Protein AF-A0A9R1D055-F1 (afdb_monomer_lite)

pLDDT: mean 71.93, std 15.16, range [38.25, 91.31]

Foldseek 3Di:
DDDDCFPPNLLVLLVVLLVLLVVLLVVLLVLLVVDPDPVVSVVSVVVSVVSVVVSVVLVVVSVVLVVVVVVVVVVVVVVVVVVPDDDDDDDDDDDPDDDDDDDDDDDDDPPDDDDDPDDPDDPPVVVVVVVVVVVVVVVVVVVVVVVVVVVVVVSVVSRVVSVVSSVVSVVVSVVSVVVVVVSVVVVVVVVVVD

Secondary structure (DSSP, 8-state):
-----TTHHHHHHHHHHHHHHHHHHHHHHHHHHH---HHHHHHHHHHHHHHHHHHHHHHHHHHHHHHHHHHHHHHHHHHHHSS--------------------------TT-----TT-----THHHHHHHHHHHHHHHHHHHHHHHHHHHHHHHHHHHHHHHHHHHHHHHHHHHHHHHHHHHHHHHHHHHTT-

Sequence (194 aa):
MESGEGGPAIRGQITTTLSALSRLIDDYDSMARKEMVTVAREKANTRV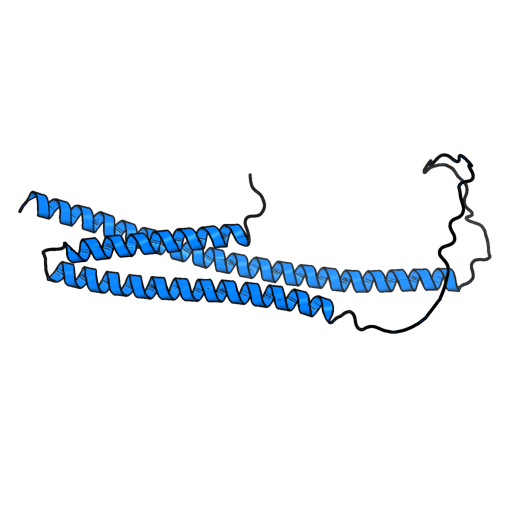ARLKNEHKELRLRFEQAKNESQLKARQDLLGSSSSSAPYSSTASTSMSQRRAPNQSSFAESPFASSDPLFRPNHPPSSREDFALREHTFLQESENSIDQYIAHGRAVLGNLVEQKGMLKGTKRRLLDAANTLGMSRETIGWVERRT

Radius of gyration: 33.55 Å; chains: 1; bounding box: 70×41×94 Å

Structure (mmCIF, N/CA/C/O backbone):
data_AF-A0A9R1D055-F1
#
_entry.id   AF-A0A9R1D055-F1
#
loop_
_atom_site.group_PDB
_atom_site.id
_atom_site.type_symbol
_atom_site.label_atom_id
_atom_site.label_alt_id
_atom_site.label_comp_id
_atom_site.label_asym_id
_atom_site.label_entity_id
_atom_site.label_seq_id
_atom_site.pdbx_PDB_ins_code
_atom_site.Cartn_x
_atom_site.Cartn_y
_atom_site.Cartn_z
_atom_site.occupancy
_atom_site.B_iso_or_equiv
_atom_site.auth_seq_id
_atom_site.auth_comp_id
_atom_site.auth_asym_id
_atom_site.auth_atom_id
_atom_site.pdbx_PDB_model_num
ATOM 1 N N . MET A 1 1 ? 12.490 0.539 22.344 1.00 38.53 1 MET A N 1
ATOM 2 C CA . MET A 1 1 ? 12.205 1.620 21.378 1.00 38.53 1 MET A CA 1
ATOM 3 C C . MET A 1 1 ? 11.452 0.953 20.237 1.00 38.53 1 MET A C 1
ATOM 5 O O . MET A 1 1 ? 11.980 -0.017 19.725 1.00 38.53 1 MET A O 1
ATOM 9 N N . GLU A 1 2 ? 10.216 1.259 19.859 1.00 41.78 2 GLU A N 1
ATOM 10 C CA . GLU A 1 2 ? 9.367 2.438 20.064 1.00 41.78 2 GLU A CA 1
ATOM 11 C C . GLU A 1 2 ? 7.952 2.031 19.580 1.00 41.78 2 GLU A C 1
ATOM 13 O O . GLU A 1 2 ? 7.790 1.565 18.461 1.00 41.78 2 GLU A O 1
ATOM 18 N N . SER A 1 3 ? 7.008 1.794 20.489 1.00 47.44 3 SER A N 1
ATOM 19 C CA . SER A 1 3 ? 5.783 2.586 20.701 1.00 47.44 3 SER A CA 1
ATOM 20 C C . SER A 1 3 ? 5.064 3.097 19.430 1.00 47.44 3 SER A C 1
ATOM 22 O O . SER A 1 3 ? 5.479 4.081 18.834 1.00 47.44 3 SER A O 1
ATOM 24 N N . GLY A 1 4 ? 3.904 2.511 19.087 1.00 45.84 4 GLY A N 1
ATOM 25 C CA . GLY A 1 4 ? 2.801 3.239 18.418 1.00 45.84 4 GLY A CA 1
ATOM 26 C C . GLY A 1 4 ? 2.609 3.121 16.892 1.00 45.84 4 GLY A C 1
ATOM 27 O O . GLY A 1 4 ? 1.768 3.825 16.340 1.00 45.84 4 GLY A O 1
ATOM 28 N N . GLU A 1 5 ? 3.319 2.241 16.183 1.00 48.34 5 GLU A N 1
ATOM 29 C CA . GLU A 1 5 ? 3.483 2.317 14.712 1.00 48.34 5 GLU A CA 1
ATOM 30 C C . GLU A 1 5 ? 2.275 1.897 13.833 1.00 48.34 5 GLU A C 1
ATOM 32 O O . GLU A 1 5 ? 2.384 1.803 12.613 1.00 48.34 5 GLU A O 1
ATOM 37 N N . GLY A 1 6 ? 1.103 1.618 14.400 1.00 55.34 6 GLY A N 1
ATOM 38 C CA . GLY A 1 6 ? 0.117 0.811 13.682 1.00 55.34 6 GLY A CA 1
ATOM 39 C C . GLY A 1 6 ? -0.577 1.492 12.486 1.00 55.34 6 GLY A C 1
ATOM 40 O O . GLY A 1 6 ? -0.651 0.960 11.385 1.00 55.34 6 GLY A O 1
ATOM 41 N N . GLY A 1 7 ? -1.125 2.688 12.671 1.00 63.75 7 GLY A N 1
ATOM 42 C CA . GLY A 1 7 ? -1.964 3.305 11.632 1.00 63.75 7 GLY A CA 1
ATOM 43 C C . GLY A 1 7 ? -1.208 4.293 10.740 1.00 63.75 7 GLY A C 1
ATOM 44 O O . GLY A 1 7 ? -1.138 4.105 9.526 1.00 63.75 7 GLY A O 1
ATOM 45 N N . PRO A 1 8 ? -0.666 5.385 11.309 1.00 68.75 8 PRO A N 1
ATOM 46 C CA . PRO A 1 8 ? -0.121 6.492 10.518 1.00 68.75 8 PRO A CA 1
ATOM 47 C C . PRO A 1 8 ? 1.284 6.227 9.969 1.00 68.75 8 PRO A C 1
ATOM 49 O O . PRO A 1 8 ? 1.588 6.600 8.836 1.00 68.75 8 PRO A O 1
ATOM 52 N N . ALA A 1 9 ? 2.138 5.564 10.750 1.00 75.50 9 ALA A N 1
ATOM 53 C CA . ALA A 1 9 ? 3.527 5.314 10.377 1.00 75.50 9 ALA A CA 1
ATOM 54 C C . ALA A 1 9 ? 3.638 4.302 9.225 1.00 75.50 9 ALA A C 1
ATOM 56 O O . ALA A 1 9 ? 4.330 4.572 8.242 1.00 75.50 9 ALA A O 1
ATOM 57 N N . ILE A 1 10 ? 2.870 3.207 9.264 1.00 75.75 10 ILE A N 1
ATOM 58 C CA . ILE A 1 10 ? 2.808 2.237 8.159 1.00 75.75 10 ILE A CA 1
ATOM 59 C C . ILE A 1 10 ? 2.257 2.882 6.879 1.00 75.75 10 ILE A C 1
ATOM 61 O O . ILE A 1 10 ? 2.800 2.664 5.795 1.00 75.75 10 ILE A O 1
ATOM 65 N N . ARG A 1 11 ? 1.251 3.762 6.973 1.00 79.25 11 ARG A N 1
ATOM 66 C CA . ARG A 1 11 ? 0.774 4.548 5.817 1.00 79.25 11 ARG A CA 1
ATOM 67 C C . ARG A 1 11 ? 1.858 5.455 5.239 1.00 79.25 11 ARG A C 1
ATOM 69 O O . ARG A 1 11 ? 1.985 5.553 4.015 1.00 79.25 11 ARG A O 1
ATOM 76 N N . GLY A 1 12 ? 2.658 6.084 6.098 1.00 84.81 12 GLY A N 1
ATOM 77 C CA . GLY A 1 12 ? 3.832 6.856 5.692 1.00 84.81 12 GLY A CA 1
ATOM 78 C C . GLY A 1 12 ? 4.856 5.992 4.953 1.00 84.81 12 GLY A C 1
ATOM 79 O O . GLY A 1 12 ? 5.294 6.348 3.861 1.00 84.81 12 GLY A O 1
ATOM 80 N N . GLN A 1 13 ? 5.166 4.805 5.479 1.00 84.06 13 GLN A N 1
ATOM 81 C CA . GLN A 1 13 ? 6.081 3.854 4.839 1.00 84.06 13 GLN A CA 1
ATOM 82 C C . GLN A 1 13 ? 5.568 3.364 3.478 1.00 84.06 13 GLN A C 1
ATOM 84 O O . GLN A 1 13 ? 6.333 3.305 2.511 1.00 84.06 13 GLN A O 1
ATOM 89 N N . ILE A 1 14 ? 4.273 3.057 3.357 1.00 82.38 14 ILE A N 1
ATOM 90 C CA . ILE A 1 14 ? 3.660 2.665 2.079 1.00 82.38 14 ILE A CA 1
ATOM 91 C C . ILE A 1 14 ? 3.757 3.816 1.064 1.00 82.38 14 ILE A C 1
ATOM 93 O O . ILE A 1 14 ? 4.144 3.599 -0.081 1.00 82.38 14 ILE A O 1
ATOM 97 N N . THR A 1 15 ? 3.499 5.054 1.487 1.00 87.06 15 THR A N 1
ATOM 98 C CA . THR A 1 15 ? 3.599 6.239 0.616 1.00 87.06 15 THR A CA 1
ATOM 99 C C . THR A 1 15 ? 5.035 6.469 0.129 1.00 87.06 15 THR A C 1
ATOM 101 O O . THR A 1 15 ? 5.266 6.731 -1.057 1.00 87.06 15 THR A O 1
ATOM 104 N N . THR A 1 16 ? 6.020 6.313 1.016 1.00 88.62 16 THR A N 1
ATOM 105 C CA . THR A 1 16 ? 7.444 6.434 0.677 1.00 88.62 16 THR A CA 1
ATOM 106 C C . THR A 1 16 ? 7.888 5.336 -0.288 1.00 88.62 16 THR A C 1
ATOM 108 O O . THR A 1 16 ? 8.522 5.628 -1.301 1.00 88.62 16 THR A O 1
ATOM 111 N N . THR A 1 17 ? 7.519 4.077 -0.032 1.00 86.56 17 THR A N 1
ATOM 112 C CA . THR A 1 17 ? 7.878 2.947 -0.910 1.00 86.56 17 THR A CA 1
ATOM 113 C C . THR A 1 17 ? 7.215 3.044 -2.284 1.00 86.56 17 THR A C 1
ATOM 115 O O . THR A 1 17 ? 7.859 2.766 -3.293 1.00 86.56 17 THR A O 1
ATOM 118 N N . LEU A 1 18 ? 5.971 3.519 -2.353 1.00 86.12 18 LEU A N 1
ATOM 119 C CA . LEU A 1 18 ? 5.265 3.787 -3.606 1.00 86.12 18 LEU A CA 1
ATOM 120 C C . LEU A 1 18 ? 5.930 4.909 -4.422 1.00 86.12 18 LEU A C 1
ATOM 122 O O . LEU A 1 18 ? 6.007 4.829 -5.651 1.00 86.12 18 LEU A O 1
ATOM 126 N N . SER A 1 19 ? 6.428 5.944 -3.744 1.00 88.25 19 SER A N 1
ATOM 127 C CA . SER A 1 19 ? 7.161 7.049 -4.374 1.00 88.25 19 SER A CA 1
ATOM 128 C C . SER A 1 19 ? 8.534 6.599 -4.879 1.00 88.25 19 SER A C 1
ATOM 130 O O . SER A 1 19 ? 8.930 6.958 -5.987 1.00 88.25 19 SER A O 1
ATOM 132 N N . ALA A 1 20 ? 9.237 5.760 -4.112 1.00 85.69 20 ALA A N 1
ATOM 133 C CA . ALA A 1 20 ? 10.486 5.136 -4.542 1.00 85.69 20 ALA A CA 1
ATOM 134 C C . ALA A 1 20 ? 10.276 4.233 -5.770 1.00 85.69 20 ALA A C 1
ATOM 136 O O . ALA A 1 20 ? 11.055 4.303 -6.717 1.00 85.69 20 ALA A O 1
ATOM 137 N N . LEU A 1 21 ? 9.188 3.451 -5.797 1.00 82.06 21 LEU A N 1
ATOM 138 C CA . LEU A 1 21 ? 8.833 2.607 -6.941 1.00 82.06 21 LEU A CA 1
ATOM 139 C C . LEU A 1 21 ? 8.521 3.441 -8.193 1.00 82.06 21 LEU A C 1
ATOM 141 O O . LEU A 1 21 ? 8.939 3.065 -9.281 1.00 82.06 21 LEU A O 1
ATOM 145 N N . SER A 1 22 ? 7.859 4.595 -8.046 1.00 87.94 22 SER A N 1
ATOM 146 C CA . SER A 1 22 ? 7.634 5.530 -9.161 1.00 87.94 22 SER A CA 1
ATOM 147 C C . SER A 1 22 ? 8.951 6.016 -9.765 1.00 87.94 22 SER A C 1
ATOM 149 O O . SER A 1 22 ? 9.155 5.875 -10.964 1.00 87.94 22 SER A O 1
ATOM 151 N N . ARG A 1 23 ? 9.872 6.517 -8.930 1.00 88.31 23 ARG A N 1
ATOM 152 C CA . ARG A 1 23 ? 11.189 6.995 -9.388 1.00 88.31 23 ARG A CA 1
ATOM 153 C C . ARG A 1 23 ? 11.974 5.899 -10.105 1.00 88.31 23 ARG A C 1
ATOM 155 O O . ARG A 1 23 ? 12.640 6.162 -11.095 1.00 88.31 23 ARG A O 1
ATOM 162 N N . LEU A 1 24 ? 11.869 4.670 -9.607 1.00 85.06 24 LEU A N 1
ATOM 163 C CA . LEU A 1 24 ? 12.518 3.506 -10.190 1.00 85.06 24 LEU A CA 1
ATOM 164 C C . LEU A 1 24 ? 11.944 3.155 -11.573 1.00 85.06 24 LEU A C 1
ATOM 166 O O . LEU A 1 24 ? 12.695 2.827 -12.488 1.00 85.06 24 LEU A O 1
ATOM 170 N N . ILE A 1 25 ? 10.622 3.241 -11.744 1.00 86.12 25 ILE A N 1
ATOM 171 C CA . ILE A 1 25 ? 9.975 3.066 -13.052 1.00 86.12 25 ILE A CA 1
ATOM 172 C C . ILE A 1 25 ? 10.454 4.133 -14.038 1.00 86.12 25 ILE A C 1
ATOM 174 O O . ILE A 1 25 ? 10.724 3.801 -15.191 1.00 86.12 25 ILE A O 1
ATOM 178 N N . ASP A 1 26 ? 10.551 5.387 -13.599 1.00 86.62 26 ASP A N 1
ATOM 179 C CA . ASP A 1 26 ? 11.001 6.493 -14.446 1.00 86.62 26 ASP A CA 1
ATOM 180 C C . ASP A 1 26 ? 12.466 6.304 -14.877 1.00 86.62 26 ASP A C 1
ATOM 182 O O . ASP A 1 26 ? 12.802 6.497 -16.047 1.00 86.62 26 ASP A O 1
ATOM 186 N N . ASP A 1 27 ? 13.323 5.834 -13.965 1.00 80.38 27 ASP A N 1
ATOM 187 C CA . ASP A 1 27 ? 14.712 5.477 -14.271 1.00 80.38 27 ASP A CA 1
ATOM 188 C C . ASP A 1 27 ? 14.784 4.320 -15.285 1.00 80.38 27 ASP A C 1
ATOM 190 O O . ASP A 1 27 ? 15.506 4.404 -16.283 1.00 80.38 27 ASP A O 1
ATOM 194 N N . TYR A 1 28 ? 13.944 3.290 -15.119 1.00 79.12 28 TYR A N 1
ATOM 195 C CA . TYR A 1 28 ? 13.858 2.162 -16.052 1.00 79.12 28 TYR A CA 1
ATOM 196 C C . TYR A 1 28 ? 13.322 2.559 -17.436 1.00 79.12 28 TYR A C 1
ATOM 198 O O . TYR A 1 28 ? 13.836 2.079 -18.444 1.00 79.12 28 TYR A O 1
ATOM 206 N N . ASP A 1 29 ? 12.343 3.468 -17.515 1.00 81.56 29 ASP A N 1
ATOM 207 C CA . ASP A 1 29 ? 11.864 4.050 -18.781 1.00 81.56 29 ASP A CA 1
ATOM 208 C C . ASP A 1 29 ? 12.989 4.824 -19.484 1.00 81.56 29 ASP A C 1
ATOM 210 O O . ASP A 1 29 ? 13.165 4.708 -20.698 1.00 81.56 29 ASP A O 1
ATOM 214 N N . SER A 1 30 ? 13.799 5.567 -18.722 1.00 79.62 30 SER A N 1
ATOM 215 C CA . SER A 1 30 ? 14.945 6.304 -19.261 1.00 79.62 30 SER A CA 1
ATOM 216 C C . SER A 1 30 ? 16.020 5.372 -19.837 1.00 79.62 30 SER A C 1
ATOM 218 O O . SER A 1 30 ? 16.563 5.648 -20.909 1.00 79.62 30 SER A O 1
ATOM 220 N N . MET A 1 31 ? 16.288 4.242 -19.175 1.00 67.44 31 MET A N 1
ATOM 221 C CA . MET A 1 31 ? 17.230 3.223 -19.643 1.00 67.44 31 MET A CA 1
ATOM 222 C C . MET A 1 31 ? 16.693 2.477 -20.865 1.00 67.44 31 MET A C 1
ATOM 224 O O . MET A 1 31 ? 17.412 2.323 -21.849 1.00 67.44 31 MET A O 1
ATOM 228 N N . ALA A 1 32 ? 15.411 2.104 -20.859 1.00 75.62 32 ALA A N 1
ATOM 229 C CA . ALA A 1 32 ? 14.758 1.451 -21.992 1.00 75.62 32 ALA A CA 1
ATOM 230 C C . ALA A 1 32 ? 14.815 2.301 -23.275 1.00 75.62 32 ALA A C 1
ATOM 232 O O . ALA A 1 32 ? 14.920 1.760 -24.374 1.00 75.62 32 ALA A O 1
ATOM 233 N N . ARG A 1 33 ? 14.779 3.636 -23.155 1.00 79.75 33 ARG A N 1
ATOM 234 C CA . ARG A 1 33 ? 14.938 4.559 -24.295 1.00 79.75 33 ARG A CA 1
ATOM 235 C C . ARG A 1 33 ? 16.366 4.621 -24.836 1.00 79.75 33 ARG A C 1
ATOM 237 O O . ARG A 1 33 ? 16.525 4.836 -26.035 1.00 79.75 33 ARG A O 1
ATOM 244 N N . LYS A 1 34 ? 17.369 4.476 -23.964 1.00 77.25 34 LYS A N 1
ATOM 245 C CA . LYS A 1 34 ? 18.803 4.510 -24.309 1.00 77.25 34 LYS A CA 1
ATOM 246 C C . LYS A 1 34 ? 19.308 3.181 -24.876 1.00 77.25 34 LYS A C 1
ATOM 248 O O . LYS A 1 34 ? 20.358 3.154 -25.506 1.00 77.25 34 LYS A O 1
ATOM 253 N N . GLU A 1 35 ? 18.563 2.100 -24.671 1.00 71.88 35 GLU A N 1
ATOM 254 C CA . GLU A 1 35 ? 18.888 0.772 -25.186 1.00 71.88 35 GLU A CA 1
ATOM 255 C C . GLU A 1 35 ? 18.970 0.763 -26.727 1.00 71.88 35 GLU A C 1
ATOM 257 O O . GLU A 1 35 ? 17.999 1.088 -27.420 1.00 71.88 35 GLU A O 1
ATOM 262 N N . MET A 1 36 ? 20.130 0.366 -27.267 1.00 59.94 36 MET A N 1
ATOM 263 C CA . MET A 1 36 ? 20.385 0.325 -28.716 1.00 59.94 36 MET A CA 1
ATOM 264 C C . MET A 1 36 ? 19.914 -0.982 -29.371 1.00 59.94 36 MET A C 1
ATOM 266 O O . MET A 1 36 ? 19.628 -1.009 -30.568 1.00 59.94 36 MET A O 1
ATOM 270 N N . VAL A 1 37 ? 19.787 -2.067 -28.600 1.00 72.56 37 VAL A N 1
ATOM 271 C CA . VAL A 1 37 ? 19.335 -3.369 -29.105 1.00 72.56 37 VAL A CA 1
ATOM 272 C C . VAL A 1 37 ? 17.806 -3.393 -29.185 1.00 72.56 37 VAL A C 1
ATOM 274 O O . VAL A 1 37 ? 17.119 -3.394 -28.165 1.00 72.56 37 VAL A O 1
ATOM 277 N N . THR A 1 38 ? 17.249 -3.467 -30.397 1.00 76.56 38 THR A N 1
ATOM 278 C CA . THR A 1 38 ? 15.795 -3.381 -30.658 1.00 76.56 38 THR A CA 1
ATOM 279 C C . THR A 1 38 ? 14.970 -4.409 -29.878 1.00 76.56 38 THR A C 1
ATOM 281 O O . THR A 1 38 ? 13.970 -4.057 -29.254 1.00 76.56 38 THR A O 1
ATOM 284 N N . VAL A 1 39 ? 15.426 -5.664 -29.830 1.00 72.56 39 VAL A N 1
ATOM 285 C CA . VAL A 1 39 ? 14.757 -6.757 -29.101 1.00 72.56 39 VAL A CA 1
ATOM 286 C C . VAL A 1 39 ? 14.796 -6.539 -27.582 1.00 72.56 39 VAL A C 1
ATOM 288 O O . VAL A 1 39 ? 13.819 -6.816 -26.883 1.00 72.56 39 VAL A O 1
ATOM 291 N N . ALA A 1 40 ? 15.914 -6.042 -27.045 1.00 71.94 40 ALA A N 1
ATOM 292 C CA . ALA A 1 40 ? 16.041 -5.745 -25.619 1.00 71.94 40 ALA A CA 1
ATOM 293 C C . ALA A 1 40 ? 15.188 -4.530 -25.234 1.00 71.94 40 ALA A C 1
ATOM 295 O O . ALA A 1 40 ? 14.488 -4.565 -24.223 1.00 71.94 40 ALA A O 1
ATOM 296 N N . ARG A 1 41 ? 15.161 -3.506 -26.093 1.00 73.69 41 ARG A N 1
ATOM 297 C CA . ARG A 1 41 ? 14.318 -2.316 -25.959 1.00 73.69 41 ARG A CA 1
ATOM 298 C C . ARG A 1 41 ? 12.832 -2.660 -25.934 1.00 73.69 41 ARG A C 1
ATOM 300 O O . ARG A 1 41 ? 12.101 -2.143 -25.094 1.00 73.69 41 ARG A O 1
ATOM 307 N N . GLU A 1 42 ? 12.368 -3.551 -26.804 1.00 79.50 42 GLU A N 1
ATOM 308 C CA . GLU A 1 42 ? 10.965 -3.982 -26.820 1.00 79.50 42 GLU A CA 1
ATOM 309 C C . GLU A 1 42 ? 10.584 -4.753 -25.541 1.00 79.50 42 GLU A C 1
ATOM 311 O O . GLU A 1 42 ? 9.554 -4.481 -24.913 1.00 79.50 42 GLU A O 1
ATOM 316 N N . LYS A 1 43 ? 11.465 -5.644 -25.065 1.00 77.50 43 LYS A N 1
ATOM 317 C CA . LYS A 1 43 ? 11.296 -6.332 -23.772 1.00 77.50 43 LYS A CA 1
ATOM 318 C C . LYS A 1 43 ? 11.322 -5.366 -22.583 1.00 77.50 43 LYS A C 1
ATOM 320 O O . LYS A 1 43 ? 10.543 -5.527 -21.645 1.00 77.50 43 LYS A O 1
ATOM 325 N N . ALA A 1 44 ? 12.181 -4.350 -22.616 1.00 73.81 44 ALA A N 1
ATOM 326 C CA . ALA A 1 44 ? 12.233 -3.321 -21.585 1.00 73.81 44 ALA A CA 1
ATOM 327 C C . ALA A 1 44 ? 10.947 -2.479 -21.584 1.00 73.81 44 ALA A C 1
ATOM 329 O O . ALA A 1 44 ? 10.329 -2.316 -20.536 1.00 73.81 44 ALA A O 1
ATOM 330 N N . ASN A 1 45 ? 10.463 -2.048 -22.753 1.00 77.38 45 ASN A N 1
ATOM 331 C CA . ASN A 1 45 ? 9.225 -1.273 -22.892 1.00 77.38 45 ASN A CA 1
ATOM 332 C C . ASN A 1 45 ? 7.987 -2.031 -22.397 1.00 77.38 45 ASN A C 1
ATOM 334 O O . ASN A 1 45 ? 7.160 -1.466 -21.679 1.00 77.38 45 ASN A O 1
ATOM 338 N N . THR A 1 46 ? 7.861 -3.318 -22.729 1.00 82.94 46 THR A N 1
ATOM 339 C CA . THR A 1 46 ? 6.755 -4.153 -22.225 1.00 82.94 46 THR A CA 1
ATOM 340 C C . THR A 1 46 ? 6.822 -4.322 -20.705 1.00 82.94 46 THR A C 1
ATOM 342 O O . THR A 1 46 ? 5.793 -4.269 -20.025 1.00 82.94 46 THR A O 1
ATOM 345 N N . ARG A 1 47 ? 8.029 -4.452 -20.140 1.00 79.12 47 ARG A N 1
ATOM 346 C CA . ARG A 1 47 ? 8.237 -4.541 -18.690 1.00 79.12 47 ARG A CA 1
ATOM 347 C C . ARG A 1 47 ? 7.960 -3.214 -17.976 1.00 79.12 47 ARG A C 1
ATOM 349 O O . ARG A 1 47 ? 7.311 -3.233 -16.934 1.00 79.12 47 ARG A O 1
ATOM 356 N N . VAL A 1 48 ? 8.349 -2.074 -18.551 1.00 81.12 48 VAL A N 1
ATOM 357 C CA . VAL A 1 48 ? 7.984 -0.735 -18.053 1.00 81.12 48 VAL A CA 1
ATOM 358 C C . VAL A 1 48 ? 6.466 -0.547 -18.071 1.00 81.12 48 VAL A C 1
ATOM 360 O O . VAL A 1 48 ? 5.892 -0.102 -17.080 1.00 81.12 48 VAL A O 1
ATOM 363 N N . ALA A 1 49 ? 5.794 -0.908 -19.168 1.00 84.94 49 ALA A N 1
ATOM 364 C CA . ALA A 1 49 ? 4.341 -0.793 -19.283 1.00 84.94 49 ALA A CA 1
ATOM 365 C C . ALA A 1 49 ? 3.618 -1.636 -18.221 1.00 84.94 49 ALA A C 1
ATOM 367 O O . A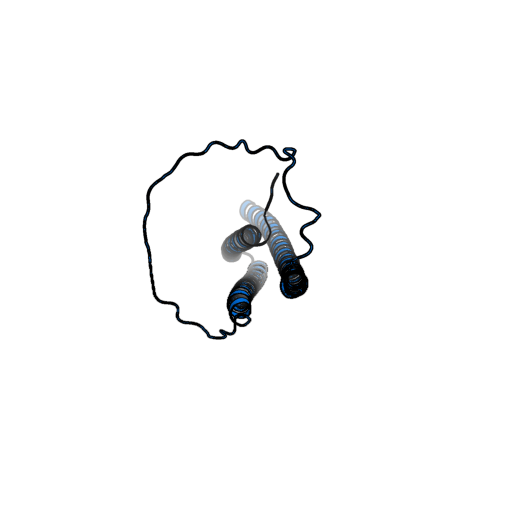LA A 1 49 ? 2.687 -1.154 -17.572 1.00 84.94 49 ALA A O 1
ATOM 368 N N . ARG A 1 50 ? 4.096 -2.865 -17.980 1.00 83.62 50 ARG A N 1
ATOM 369 C CA . ARG A 1 50 ? 3.599 -3.718 -16.895 1.00 83.62 50 ARG A CA 1
ATOM 370 C C . ARG A 1 50 ? 3.796 -3.059 -15.527 1.00 83.62 50 ARG A C 1
ATOM 372 O O . ARG A 1 50 ? 2.826 -2.925 -14.790 1.00 83.62 50 ARG A O 1
ATOM 379 N N . LEU A 1 51 ? 5.005 -2.587 -15.217 1.00 82.38 51 LEU A N 1
ATOM 380 C CA . LEU A 1 51 ? 5.306 -1.932 -13.937 1.00 82.38 51 LEU A CA 1
ATOM 381 C C . LEU A 1 51 ? 4.467 -0.663 -13.714 1.00 82.38 51 LEU A C 1
ATOM 383 O O . LEU A 1 51 ? 4.001 -0.425 -12.602 1.00 82.38 51 LEU A O 1
ATOM 387 N N . LYS A 1 52 ? 4.208 0.126 -14.766 1.00 88.50 52 LYS A N 1
ATOM 388 C CA . LYS A 1 52 ? 3.314 1.296 -14.711 1.00 88.50 52 LYS A CA 1
ATOM 389 C C . LYS A 1 52 ? 1.876 0.900 -14.368 1.00 88.50 52 LYS A C 1
ATOM 391 O O . LYS A 1 52 ? 1.241 1.569 -13.555 1.00 88.50 52 LYS A O 1
ATOM 396 N N . ASN A 1 53 ? 1.363 -0.179 -14.957 1.00 90.19 53 ASN A N 1
ATOM 397 C CA . ASN A 1 53 ? 0.028 -0.689 -14.635 1.00 90.19 53 ASN A CA 1
ATOM 398 C C . ASN A 1 53 ? -0.041 -1.225 -13.199 1.00 90.19 53 ASN A C 1
ATOM 400 O O . ASN A 1 53 ? -0.962 -0.882 -12.463 1.00 90.19 53 ASN A O 1
ATOM 404 N N . GLU A 1 54 ? 0.968 -1.981 -12.768 1.00 83.81 54 GLU A N 1
ATOM 405 C CA . GLU A 1 54 ? 1.054 -2.505 -11.401 1.00 83.81 54 GLU A CA 1
ATOM 406 C C . GLU A 1 54 ? 1.172 -1.389 -10.350 1.00 83.81 54 GLU A C 1
ATOM 408 O O . GLU A 1 54 ? 0.577 -1.486 -9.277 1.00 83.81 54 GLU A O 1
ATOM 413 N N . HIS A 1 55 ? 1.909 -0.312 -10.642 1.00 87.88 55 HIS A N 1
ATOM 414 C CA . HIS A 1 55 ? 2.002 0.862 -9.765 1.00 87.88 55 HIS A CA 1
ATOM 415 C C . HIS A 1 55 ? 0.657 1.574 -9.622 1.00 87.88 55 HIS A C 1
ATOM 417 O O . HIS A 1 55 ? 0.266 1.917 -8.506 1.00 87.88 55 HIS A O 1
ATOM 423 N N . LYS A 1 56 ? -0.085 1.738 -10.726 1.00 90.88 56 LYS A N 1
ATOM 424 C CA . LYS A 1 56 ? -1.445 2.298 -10.702 1.00 90.88 56 LYS A CA 1
ATOM 425 C C . LYS A 1 56 ? -2.392 1.439 -9.870 1.00 90.88 56 LYS A C 1
ATOM 427 O O . LYS A 1 56 ? -3.136 1.980 -9.059 1.00 90.88 56 LYS A O 1
ATOM 432 N N . GLU A 1 57 ? -2.333 0.119 -10.027 1.00 88.38 57 GLU A N 1
ATOM 433 C CA . GLU A 1 57 ? -3.138 -0.827 -9.249 1.00 88.38 57 GLU A CA 1
ATOM 434 C C . GLU A 1 57 ? -2.808 -0.753 -7.749 1.00 88.38 57 GLU A C 1
ATOM 436 O O . GLU A 1 57 ? -3.709 -0.666 -6.916 1.00 88.38 57 GLU A O 1
ATOM 441 N N . LEU A 1 58 ? -1.519 -0.719 -7.393 1.00 84.25 58 LEU A N 1
ATOM 442 C CA . LEU A 1 58 ? -1.063 -0.529 -6.012 1.00 84.25 58 LEU A CA 1
ATOM 443 C C . LEU A 1 58 ? -1.544 0.803 -5.428 1.00 84.25 58 LEU A C 1
ATOM 445 O O . LEU A 1 58 ? -1.977 0.839 -4.278 1.00 84.25 58 LEU A O 1
ATOM 449 N N . ARG A 1 59 ? -1.505 1.887 -6.214 1.00 87.94 59 ARG A N 1
ATOM 450 C CA . ARG A 1 59 ? -2.055 3.189 -5.814 1.00 87.94 59 ARG A CA 1
ATOM 451 C C . ARG A 1 59 ? -3.551 3.116 -5.555 1.00 87.94 59 ARG A C 1
ATOM 453 O O . ARG A 1 59 ? -4.012 3.632 -4.544 1.00 87.94 59 ARG A O 1
ATOM 460 N N . LEU A 1 60 ? -4.294 2.473 -6.452 1.00 89.25 60 LEU A N 1
ATOM 461 C CA . LEU A 1 60 ? -5.739 2.323 -6.326 1.00 89.25 60 LEU A CA 1
ATOM 462 C C . LEU A 1 60 ? -6.093 1.553 -5.048 1.00 89.25 60 LEU A C 1
ATOM 464 O O . LEU A 1 60 ? -6.929 2.005 -4.274 1.00 89.25 60 LEU A O 1
ATOM 468 N N . ARG A 1 61 ? -5.403 0.435 -4.788 1.00 84.06 61 ARG A N 1
ATOM 469 C CA . ARG A 1 61 ? -5.586 -0.357 -3.563 1.00 84.06 61 ARG A CA 1
ATOM 470 C C . ARG A 1 61 ? -5.236 0.431 -2.306 1.00 84.06 61 ARG A C 1
ATOM 472 O O . ARG A 1 61 ? -5.943 0.322 -1.312 1.00 84.06 61 ARG A O 1
ATOM 479 N N . PHE A 1 62 ? -4.183 1.246 -2.352 1.00 85.00 62 PHE A N 1
ATOM 480 C CA . PHE A 1 62 ? -3.828 2.123 -1.238 1.00 85.00 62 PHE A CA 1
ATOM 481 C C . PHE A 1 62 ? -4.925 3.147 -0.939 1.00 85.00 62 PHE A C 1
ATOM 483 O O . PHE A 1 62 ? -5.325 3.298 0.212 1.00 85.00 62 PHE A O 1
ATOM 490 N N . GLU A 1 63 ? -5.423 3.840 -1.966 1.00 85.62 63 GLU A N 1
ATOM 491 C CA . GLU A 1 63 ? -6.497 4.824 -1.807 1.00 85.62 63 GLU A CA 1
ATOM 492 C C . GLU A 1 63 ? -7.795 4.155 -1.340 1.00 85.62 63 GLU A C 1
ATOM 494 O O . GLU A 1 63 ? -8.476 4.686 -0.468 1.00 85.62 63 GLU A O 1
ATOM 499 N N . GLN A 1 64 ? -8.109 2.955 -1.832 1.00 83.25 64 GLN A N 1
ATOM 500 C CA . GLN A 1 64 ? -9.249 2.174 -1.357 1.00 83.25 64 GLN A CA 1
ATOM 501 C C . GLN A 1 64 ? -9.106 1.804 0.126 1.00 83.25 64 GLN A C 1
ATOM 503 O O . GLN A 1 64 ? -10.008 2.099 0.905 1.00 83.25 64 GLN A O 1
ATOM 508 N N . ALA A 1 65 ? -7.962 1.252 0.543 1.00 79.75 65 ALA A N 1
ATOM 509 C CA . ALA A 1 65 ? -7.698 0.901 1.942 1.00 79.75 65 ALA A CA 1
ATOM 510 C C . ALA A 1 65 ? -7.698 2.136 2.866 1.00 79.75 65 ALA A C 1
ATOM 512 O O . ALA A 1 65 ? -8.154 2.089 4.016 1.00 79.75 65 ALA A O 1
ATOM 513 N N . LYS A 1 66 ? -7.222 3.280 2.360 1.00 82.50 66 LYS A N 1
ATOM 514 C CA . LYS A 1 66 ? -7.268 4.575 3.049 1.00 82.50 66 LYS A CA 1
ATOM 515 C C . LYS A 1 66 ? -8.708 5.064 3.221 1.00 82.50 66 LYS A C 1
ATOM 517 O O . LYS A 1 66 ? -9.072 5.441 4.336 1.00 82.50 66 LYS A O 1
ATOM 522 N N . ASN A 1 67 ? -9.511 5.021 2.159 1.00 81.62 67 ASN A N 1
ATOM 523 C CA . ASN A 1 67 ? -10.913 5.435 2.165 1.00 81.62 67 ASN A CA 1
ATOM 524 C C . ASN A 1 67 ? -11.763 4.522 3.049 1.00 81.62 67 ASN A C 1
ATOM 526 O O . ASN A 1 67 ? -12.543 5.022 3.849 1.00 81.62 67 ASN A O 1
ATOM 530 N N . GLU A 1 68 ? -11.575 3.204 2.973 1.00 78.06 68 GLU A N 1
ATOM 531 C CA . GLU A 1 68 ? -12.273 2.231 3.818 1.00 78.06 68 GLU A CA 1
ATOM 532 C C . GLU A 1 68 ? -11.968 2.464 5.299 1.00 78.06 68 GLU A C 1
ATOM 534 O O . GLU A 1 68 ? -12.872 2.495 6.132 1.00 78.06 68 GLU A O 1
ATOM 539 N N . SER A 1 69 ? -10.703 2.723 5.631 1.00 72.38 69 SER A N 1
ATOM 540 C CA . SER A 1 69 ? -10.327 3.077 6.998 1.00 72.38 69 SER A CA 1
ATOM 541 C C . SER A 1 69 ? -10.957 4.395 7.465 1.00 72.38 69 SER A C 1
ATOM 543 O O . SER A 1 69 ? -11.298 4.530 8.636 1.00 72.38 69 SER A O 1
ATOM 545 N N . GLN A 1 70 ? -11.091 5.381 6.573 1.00 72.62 70 GLN A N 1
ATOM 546 C CA . GLN A 1 70 ? -11.692 6.679 6.889 1.00 72.62 70 GLN A CA 1
ATOM 547 C C . GLN A 1 70 ? -13.222 6.589 7.018 1.00 72.62 70 GLN A C 1
ATOM 549 O O . GLN A 1 70 ? -13.809 7.266 7.860 1.00 72.62 70 GLN A O 1
ATOM 554 N N . LEU A 1 71 ? -13.859 5.733 6.213 1.00 72.44 71 LEU A N 1
ATOM 555 C CA . LEU A 1 71 ? -15.282 5.404 6.284 1.00 72.44 71 LEU A CA 1
ATOM 556 C C . LEU A 1 71 ? -15.611 4.670 7.585 1.00 72.44 71 LEU A C 1
ATOM 558 O O . LEU A 1 71 ? -16.535 5.085 8.274 1.00 72.44 71 LEU A O 1
ATOM 562 N N . LYS A 1 72 ? -14.816 3.661 7.963 1.00 72.50 72 LYS A N 1
ATOM 563 C CA . LYS A 1 72 ? -14.960 2.949 9.244 1.00 72.50 72 LYS A CA 1
ATOM 564 C C . LYS A 1 72 ? -14.802 3.894 10.439 1.00 72.50 72 LYS A C 1
ATOM 566 O O . LYS A 1 72 ? -15.683 3.946 11.282 1.00 72.50 72 LYS A O 1
ATOM 571 N N . ALA A 1 73 ? -13.779 4.754 10.439 1.00 70.88 73 ALA A N 1
ATOM 572 C CA . ALA A 1 73 ? -13.603 5.761 11.493 1.00 70.88 73 ALA A CA 1
ATOM 573 C C . ALA A 1 73 ? -14.781 6.753 11.598 1.00 70.88 73 ALA A C 1
ATOM 575 O O . ALA A 1 73 ? -15.137 7.190 12.690 1.00 70.88 73 ALA A O 1
ATOM 576 N N . ARG A 1 74 ? -15.401 7.122 10.466 1.00 74.56 74 ARG A N 1
ATOM 577 C CA . ARG A 1 74 ? -16.618 7.950 10.459 1.00 74.56 74 ARG A CA 1
ATOM 578 C C . ARG A 1 74 ? -17.849 7.192 10.949 1.00 74.56 74 ARG A C 1
ATOM 580 O O . ARG A 1 74 ? -18.665 7.777 11.653 1.00 74.56 74 ARG A O 1
ATOM 587 N N . GLN A 1 75 ? -17.989 5.927 10.566 1.00 71.94 75 GLN A N 1
ATOM 588 C CA . GLN A 1 75 ? -19.094 5.073 10.985 1.00 71.94 75 GLN A CA 1
ATOM 589 C C . GLN A 1 75 ? -19.048 4.804 12.491 1.00 71.94 75 GLN A C 1
ATOM 591 O O . GLN A 1 75 ? -20.092 4.866 13.127 1.00 71.94 75 GLN A O 1
ATOM 596 N N . ASP A 1 76 ? -17.861 4.625 13.070 1.00 70.06 76 ASP A N 1
ATOM 597 C CA . ASP A 1 76 ? -17.681 4.465 14.517 1.00 70.06 76 ASP A CA 1
ATOM 598 C C . ASP A 1 76 ? -18.109 5.731 15.290 1.00 70.06 76 ASP A C 1
ATOM 600 O O . ASP A 1 76 ? -18.810 5.646 16.298 1.00 70.06 76 ASP A O 1
ATOM 604 N N . LEU A 1 77 ? -17.774 6.926 14.783 1.00 67.06 77 LEU A N 1
ATOM 605 C CA . LEU A 1 77 ? -18.179 8.205 15.389 1.00 67.06 77 LEU A CA 1
ATOM 606 C C . LEU A 1 77 ? -19.706 8.425 15.347 1.00 67.06 77 LEU A C 1
ATOM 608 O O . LEU A 1 77 ? -20.292 8.971 16.283 1.00 67.06 77 LEU A O 1
ATOM 612 N N . LEU A 1 78 ? -20.351 7.997 14.260 1.00 70.06 78 LEU A N 1
ATOM 613 C CA . LEU A 1 78 ? -21.806 8.072 14.085 1.00 70.06 78 LEU A CA 1
ATOM 614 C C . LEU A 1 78 ? -22.545 6.966 14.860 1.00 70.06 78 LEU A C 1
ATOM 616 O O . LEU A 1 78 ? -23.624 7.207 15.391 1.00 70.06 78 LEU A O 1
ATOM 620 N N . GLY A 1 79 ? -21.952 5.775 14.976 1.00 60.91 79 GLY A N 1
ATOM 621 C CA . GLY A 1 79 ? -22.493 4.648 15.739 1.00 60.91 79 GLY A CA 1
ATOM 622 C C . GLY A 1 79 ? -22.529 4.923 17.242 1.00 60.91 79 GLY A C 1
ATOM 623 O O . GLY A 1 79 ? -23.529 4.630 17.896 1.00 60.91 79 GLY A O 1
ATOM 624 N N . SER A 1 80 ? -21.498 5.592 17.771 1.00 55.06 80 SER A N 1
ATOM 625 C CA . SER A 1 80 ? -21.450 6.041 19.170 1.00 55.06 80 SER A CA 1
ATOM 626 C C . SER A 1 80 ? -22.487 7.128 19.496 1.00 55.06 80 SER A C 1
ATOM 628 O O . SER A 1 80 ? -22.936 7.225 20.633 1.00 55.06 80 SER A O 1
ATOM 630 N N . SER A 1 81 ? -22.923 7.918 18.509 1.00 55.22 81 SER A N 1
ATOM 631 C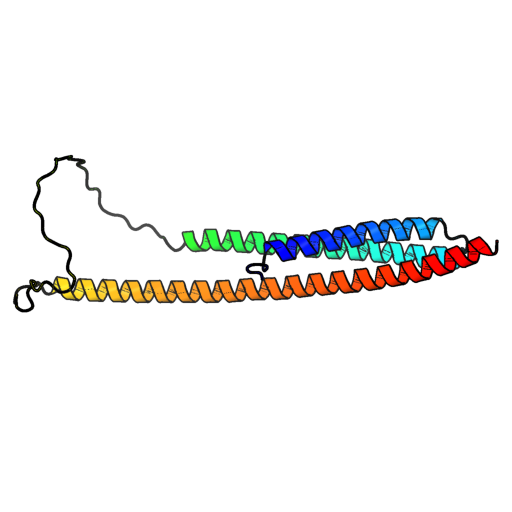 CA . SER A 1 81 ? -23.945 8.960 18.699 1.00 55.22 81 SER A CA 1
ATOM 632 C C . SER A 1 81 ? -25.383 8.464 18.488 1.00 55.22 81 SER A C 1
ATOM 634 O O . SER A 1 81 ? -26.329 9.165 18.841 1.00 55.22 81 SER A O 1
ATOM 636 N N . SER A 1 82 ? -25.572 7.242 17.974 1.00 52.78 82 SER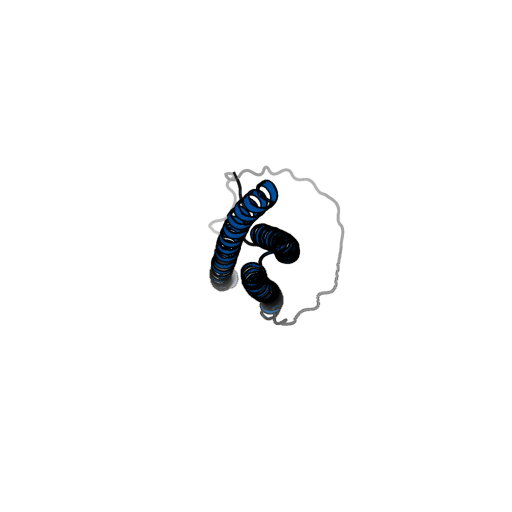 A N 1
ATOM 637 C CA . SER A 1 82 ? -26.898 6.627 17.794 1.00 52.78 82 SER A CA 1
ATOM 638 C C . SER A 1 82 ? -27.418 5.815 18.991 1.00 52.78 82 SER A C 1
ATOM 640 O O . SER A 1 82 ? -28.588 5.439 18.980 1.00 52.78 82 SER A O 1
ATOM 642 N N . SER A 1 83 ? -26.611 5.582 20.036 1.00 52.94 83 SER A N 1
ATOM 643 C CA . SER A 1 83 ? -27.067 4.942 21.286 1.00 52.94 83 SER A CA 1
ATOM 644 C C . SER A 1 83 ? -27.507 5.934 22.371 1.00 52.94 83 SER A C 1
ATOM 646 O O . SER A 1 83 ? -28.134 5.522 23.344 1.00 52.94 83 SER A O 1
ATOM 648 N N . SER A 1 84 ? -27.287 7.243 22.201 1.00 51.62 84 SER A N 1
ATOM 649 C CA . SER A 1 84 ? -27.864 8.266 23.083 1.00 51.62 84 SER A CA 1
ATOM 650 C C . SER A 1 84 ? -29.194 8.778 22.521 1.00 51.62 84 SER A C 1
ATOM 652 O O . SER A 1 84 ? -29.288 9.903 22.023 1.00 51.62 84 SER A O 1
ATOM 654 N N . ALA A 1 85 ? -30.238 7.947 22.568 1.00 46.88 85 ALA A N 1
ATOM 655 C CA . ALA A 1 85 ? -31.597 8.451 22.402 1.00 46.88 85 ALA A CA 1
ATOM 656 C C . ALA A 1 85 ? -31.942 9.364 23.601 1.00 46.88 85 ALA A C 1
ATOM 658 O O . ALA A 1 85 ? -31.733 8.965 24.748 1.00 46.88 85 ALA A O 1
ATOM 659 N N . PRO A 1 86 ? -32.460 10.583 23.369 1.00 55.66 86 PRO A N 1
ATOM 660 C CA . PRO A 1 86 ? -32.752 11.545 24.418 1.00 55.66 86 PRO A CA 1
ATOM 661 C C . PRO A 1 86 ? -34.132 11.256 25.009 1.00 55.66 86 PRO A C 1
ATOM 663 O O . PRO A 1 86 ? -35.151 11.411 24.338 1.00 55.66 86 PRO A O 1
ATOM 666 N N . TYR A 1 87 ? -34.186 10.883 26.282 1.00 41.59 87 TYR A N 1
ATOM 667 C CA . TYR A 1 87 ? -35.422 10.933 27.058 1.00 41.59 87 TYR A CA 1
ATOM 668 C C . TYR A 1 87 ? -35.395 12.160 27.978 1.00 41.59 87 TYR A C 1
ATOM 670 O O . TYR A 1 87 ? -34.612 12.261 28.918 1.00 41.59 87 TYR A O 1
ATOM 678 N N . SER A 1 88 ? -36.268 13.112 27.629 1.00 51.38 88 SER A N 1
ATOM 679 C CA . SER A 1 88 ? -36.850 14.165 28.480 1.00 51.38 88 SER A CA 1
ATOM 680 C C . SER A 1 88 ? -37.120 13.629 29.895 1.00 51.38 88 SER A C 1
ATOM 682 O O . SER A 1 88 ? -37.511 12.477 30.036 1.00 51.38 88 SER A O 1
ATOM 684 N N . SER A 1 89 ? -36.885 14.333 30.998 1.00 46.22 89 SER A N 1
ATOM 685 C CA . SER A 1 89 ? -37.532 15.562 31.487 1.00 46.22 89 SER A CA 1
ATOM 686 C C . SER A 1 89 ? -36.860 15.849 32.843 1.00 46.22 89 SER A C 1
ATOM 688 O O . SER A 1 89 ? -36.614 14.904 33.581 1.00 46.22 89 SER A O 1
ATOM 690 N N . THR A 1 90 ? -36.472 17.057 33.232 1.00 41.41 90 THR A N 1
ATOM 691 C CA . THR A 1 90 ? -37.370 18.073 33.789 1.00 41.41 90 THR A CA 1
ATOM 692 C C . THR A 1 90 ? -36.672 19.430 33.778 1.00 41.41 90 THR A C 1
ATOM 694 O O . THR A 1 90 ? -35.521 19.555 34.198 1.00 41.41 90 THR A O 1
ATOM 697 N N . ALA A 1 91 ? -37.401 20.464 33.370 1.00 54.31 91 ALA A N 1
ATOM 698 C CA . ALA A 1 91 ? -37.032 21.840 33.644 1.00 54.31 91 ALA A CA 1
ATOM 699 C C . ALA A 1 91 ? -36.929 22.065 35.165 1.00 54.31 91 ALA A C 1
ATOM 701 O O . ALA A 1 91 ? -37.904 21.869 35.885 1.00 54.31 91 ALA A O 1
ATOM 702 N N . SER A 1 92 ? -35.767 22.517 35.637 1.00 47.47 92 SER A N 1
ATOM 703 C CA . SER A 1 92 ? -35.640 23.209 36.920 1.00 47.47 92 SER A CA 1
ATOM 704 C C . SER A 1 92 ? -34.789 24.454 36.725 1.00 47.47 92 SER A C 1
ATOM 706 O O . SER A 1 92 ? -33.562 24.424 36.686 1.00 47.47 92 SER A O 1
ATOM 708 N N . THR A 1 93 ? -35.508 25.553 36.571 1.00 50.53 93 THR A N 1
ATOM 709 C CA . THR A 1 93 ? -35.087 26.936 36.750 1.00 50.53 93 THR A CA 1
ATOM 710 C C . THR A 1 93 ? -34.303 27.143 38.053 1.00 50.53 93 THR A C 1
ATOM 712 O O . THR A 1 93 ? -34.670 26.581 39.081 1.00 50.53 93 THR A O 1
ATOM 715 N N . SER A 1 94 ? -33.335 28.074 38.014 1.00 44.06 94 SER A N 1
ATOM 716 C CA . SER A 1 94 ? -32.712 28.798 39.149 1.00 44.06 94 SER A CA 1
ATOM 717 C C . SER A 1 94 ? -31.794 27.968 40.068 1.00 44.06 94 SER A C 1
ATOM 719 O O . SER A 1 94 ? -32.026 26.797 40.299 1.00 44.06 94 SER A O 1
ATOM 721 N N . MET A 1 95 ? -30.700 28.461 40.648 1.00 46.19 95 MET A N 1
ATOM 722 C CA . MET A 1 95 ? -30.201 29.813 40.873 1.00 46.19 95 MET A CA 1
ATOM 723 C C . MET A 1 95 ? -28.693 29.674 41.142 1.00 46.19 95 MET A C 1
ATOM 725 O O . MET A 1 95 ? -28.290 28.964 42.061 1.00 46.19 95 MET A O 1
ATOM 729 N N . SER A 1 96 ? -27.849 30.381 40.392 1.00 52.06 96 SER A N 1
ATOM 730 C CA . SER A 1 96 ? -26.490 30.675 40.852 1.00 52.06 96 SER A CA 1
ATOM 731 C C . SER A 1 96 ? -26.592 31.604 42.056 1.00 52.06 96 SER A C 1
ATOM 733 O O . SER A 1 96 ? -26.766 32.810 41.889 1.00 52.06 96 SER A O 1
ATOM 735 N N . GLN A 1 97 ? -26.476 31.062 43.267 1.00 47.91 97 GLN A N 1
ATOM 736 C CA . GLN A 1 97 ? -26.281 31.866 44.466 1.00 47.91 97 GLN A CA 1
ATOM 737 C C . GLN A 1 97 ? -24.900 31.584 45.046 1.00 47.91 97 GLN A C 1
ATOM 739 O O . GLN A 1 97 ? -24.653 30.620 45.763 1.00 47.91 97 GLN A O 1
ATOM 744 N N . ARG A 1 98 ? -23.984 32.486 44.692 1.00 50.53 98 ARG A N 1
ATOM 745 C CA . ARG A 1 98 ? -22.721 32.692 45.389 1.00 50.53 98 ARG A CA 1
ATOM 746 C C . ARG A 1 98 ? -23.010 32.927 46.875 1.00 50.53 98 ARG A C 1
ATOM 748 O O . ARG A 1 98 ? -23.736 33.865 47.206 1.00 50.53 98 ARG A O 1
ATOM 755 N N . ARG A 1 99 ? -22.373 32.166 47.767 1.00 38.66 99 ARG A N 1
ATOM 756 C CA . ARG A 1 99 ? -22.109 32.617 49.138 1.00 38.66 99 ARG A CA 1
ATOM 757 C C . ARG A 1 99 ? -20.735 32.136 49.605 1.00 38.66 99 ARG A C 1
ATOM 759 O O . ARG A 1 99 ? -20.299 31.044 49.270 1.00 38.66 99 ARG A O 1
ATOM 766 N N . ALA A 1 100 ? -20.060 33.060 50.275 1.00 47.50 100 ALA A N 1
ATOM 767 C CA . ALA A 1 100 ? -18.648 33.103 50.631 1.00 47.50 100 ALA A CA 1
ATOM 768 C C . ALA A 1 100 ? -18.280 32.143 51.801 1.00 47.50 100 ALA A C 1
ATOM 770 O O . ALA A 1 100 ? -19.163 31.453 52.312 1.00 47.50 100 ALA A O 1
ATOM 771 N N . PRO A 1 101 ? -16.994 32.077 52.212 1.00 54.44 101 PRO A N 1
ATOM 772 C CA . PRO A 1 101 ? -16.389 30.947 52.909 1.00 54.44 101 PRO A CA 1
ATOM 773 C C . PRO A 1 101 ? -16.663 30.982 54.413 1.00 54.44 101 PRO A C 1
ATOM 775 O O . PRO A 1 101 ? -16.667 32.052 55.020 1.00 54.44 101 PRO A O 1
ATOM 778 N N . ASN A 1 102 ? -16.810 29.812 55.034 1.00 38.25 102 ASN A N 1
ATOM 779 C CA . ASN A 1 102 ? -16.660 29.696 56.477 1.00 38.25 102 ASN A CA 1
ATOM 780 C C . ASN A 1 102 ? -15.812 28.473 56.818 1.00 38.25 102 ASN A C 1
ATOM 782 O O . ASN A 1 102 ? -16.021 27.380 56.300 1.00 38.25 102 ASN A O 1
ATOM 786 N N . GLN A 1 103 ? -14.813 28.733 57.646 1.00 49.41 103 GLN A N 1
ATOM 787 C CA . GLN A 1 103 ? -13.750 27.836 58.056 1.00 49.41 103 GLN A CA 1
ATOM 788 C C . GLN A 1 103 ? -14.298 26.767 59.006 1.00 49.41 103 GLN A C 1
ATOM 790 O O . GLN A 1 103 ? -14.957 27.101 59.988 1.00 49.41 103 GLN A O 1
ATOM 795 N N . SER A 1 104 ? -13.934 25.508 58.782 1.00 38.44 104 SER A N 1
ATOM 796 C CA . SER A 1 104 ? -13.643 24.588 59.881 1.00 38.44 104 SER A CA 1
ATOM 797 C C . SER A 1 104 ? -12.737 23.459 59.397 1.00 38.44 104 SER A C 1
ATOM 799 O O . SER A 1 104 ? -13.080 22.639 58.550 1.00 38.44 104 SER A O 1
ATOM 801 N N . SER A 1 105 ? -11.526 23.492 59.941 1.00 49.75 105 SER A N 1
ATOM 802 C CA . SER A 1 105 ? -10.494 22.476 59.850 1.00 49.75 105 SER A CA 1
ATOM 803 C C . SER A 1 105 ? -11.015 21.128 60.326 1.00 49.75 105 SER A C 1
ATOM 805 O O . SER A 1 105 ? -11.276 20.985 61.515 1.00 49.75 105 SER A O 1
ATOM 807 N N . PHE A 1 106 ? -11.058 20.126 59.451 1.00 44.09 106 PHE A N 1
ATOM 808 C CA . PHE A 1 106 ? -11.004 18.730 59.874 1.00 44.09 106 PHE A CA 1
ATOM 809 C C . PHE A 1 106 ? -10.099 17.966 58.915 1.00 44.09 106 PHE A C 1
ATOM 811 O O . PHE A 1 106 ? -10.271 17.998 57.700 1.00 44.09 106 PHE A O 1
ATOM 818 N N . ALA A 1 107 ? -9.060 17.381 59.499 1.00 46.69 107 ALA A N 1
ATOM 819 C CA . ALA A 1 107 ? -7.994 16.686 58.814 1.00 46.69 107 ALA A CA 1
ATOM 820 C C . ALA A 1 107 ? -8.523 15.461 58.058 1.00 46.69 107 ALA A C 1
ATOM 822 O O . ALA A 1 107 ? -9.242 14.626 58.604 1.00 46.69 107 ALA A O 1
ATOM 823 N N . GLU A 1 108 ? -8.105 15.362 56.804 1.00 52.31 108 GLU A N 1
ATOM 824 C CA . GLU A 1 108 ? -8.275 14.231 55.906 1.00 52.31 108 GLU A CA 1
ATOM 825 C C . GLU A 1 108 ? -7.356 13.093 56.390 1.00 52.31 108 GLU A C 1
ATOM 827 O O . GLU A 1 108 ? -6.146 13.107 56.174 1.00 52.31 108 GLU A O 1
ATOM 832 N N . SER A 1 109 ? -7.909 12.136 57.141 1.00 44.94 109 SER A N 1
ATOM 833 C CA . SER A 1 109 ? -7.225 10.897 57.530 1.00 44.94 109 SER A CA 1
ATOM 834 C C . SER A 1 109 ? -8.129 9.704 57.216 1.00 44.94 109 SER A C 1
ATOM 836 O O . SER A 1 109 ? -9.216 9.614 57.791 1.00 44.94 109 SER A O 1
ATOM 838 N N . PRO A 1 110 ? -7.697 8.748 56.370 1.00 57.03 110 PRO A N 1
ATOM 839 C CA . PRO A 1 110 ? -8.486 7.568 56.002 1.00 57.03 110 PRO A CA 1
ATOM 840 C C . PRO A 1 110 ? -8.655 6.545 57.144 1.00 57.03 110 PRO A C 1
ATOM 842 O O . PRO A 1 110 ? -9.236 5.486 56.931 1.00 57.03 110 PRO A O 1
ATOM 845 N N . PHE A 1 111 ? -8.171 6.853 58.354 1.00 46.81 111 PHE A N 1
ATOM 846 C CA . PHE A 1 111 ? -8.322 6.019 59.552 1.00 46.81 111 PHE A CA 1
ATOM 847 C C . PHE A 1 111 ? -9.049 6.724 60.712 1.00 46.81 111 PHE A C 1
ATOM 849 O O . PHE A 1 111 ? -9.161 6.151 61.795 1.00 46.81 111 PHE A O 1
ATOM 856 N N . ALA A 1 112 ? -9.557 7.949 60.521 1.00 47.06 112 ALA A N 1
ATOM 857 C CA . ALA A 1 112 ? -10.348 8.629 61.544 1.00 47.06 112 ALA A CA 1
ATOM 858 C C . ALA A 1 112 ? -11.785 8.085 61.560 1.00 47.06 112 ALA A C 1
ATOM 860 O O . ALA A 1 112 ? -12.624 8.390 60.717 1.00 47.06 112 ALA A O 1
ATOM 861 N N . SER A 1 113 ? -12.035 7.237 62.548 1.00 60.78 113 SER A N 1
ATOM 862 C CA . SER A 1 113 ? -13.319 6.659 62.913 1.00 60.78 113 SER A CA 1
ATOM 863 C C . SER A 1 113 ? -14.384 7.719 63.208 1.00 60.78 113 SER A C 1
ATOM 865 O O . SER A 1 113 ? -14.373 8.316 64.284 1.00 60.78 113 SER A O 1
ATOM 867 N N . SER A 1 114 ? -15.349 7.877 62.305 1.00 54.91 114 SER A N 1
ATOM 868 C CA . SER A 1 114 ? -16.694 8.357 62.637 1.00 54.91 114 SER A CA 1
ATOM 869 C C . SER A 1 114 ? -17.638 8.172 61.447 1.00 54.91 114 SER A C 1
ATOM 871 O O . SER A 1 114 ? -17.814 9.119 60.693 1.00 54.91 114 SER A O 1
ATOM 873 N N . ASP A 1 115 ? -18.243 6.994 61.250 1.00 47.53 115 ASP A N 1
ATOM 874 C CA . ASP A 1 115 ? -19.560 6.943 60.585 1.00 47.53 115 ASP A CA 1
ATOM 875 C C . ASP A 1 115 ? -20.262 5.573 60.699 1.00 47.53 115 ASP A C 1
ATOM 877 O O . ASP A 1 115 ? -19.630 4.568 61.030 1.00 47.53 115 ASP A O 1
ATOM 881 N N . PRO A 1 116 ? -21.599 5.507 60.578 1.00 48.69 116 PRO A N 1
ATOM 882 C CA . PRO A 1 116 ? -22.489 5.060 61.628 1.00 48.69 116 PRO A CA 1
ATOM 883 C C . PRO A 1 116 ? -23.112 3.737 61.198 1.00 48.69 116 PRO A C 1
ATOM 885 O O . PRO A 1 116 ? -24.219 3.689 60.664 1.00 48.69 116 PRO A O 1
ATOM 888 N N . LEU A 1 117 ? -22.407 2.643 61.463 1.00 49.66 117 LEU A N 1
ATOM 889 C CA . LEU A 1 117 ? -22.851 1.273 61.174 1.00 49.66 117 LEU A CA 1
ATOM 890 C C . LEU A 1 117 ? -24.189 0.869 61.844 1.00 49.66 117 LEU A C 1
ATOM 892 O O . LEU A 1 117 ? -24.662 -0.241 61.633 1.00 49.66 117 LEU A O 1
ATOM 896 N N . PHE A 1 118 ? -24.824 1.760 62.618 1.00 45.22 118 PHE A N 1
ATOM 897 C CA . PHE A 1 118 ? -26.062 1.518 63.360 1.00 45.22 118 PHE A CA 1
ATOM 898 C C . PHE A 1 118 ? -27.036 2.716 63.348 1.00 45.22 118 PHE A C 1
ATOM 900 O O . PHE A 1 118 ? -27.542 3.126 64.392 1.00 45.22 118 PHE A O 1
ATOM 907 N N . ARG A 1 119 ? -27.357 3.284 62.175 1.00 49.59 119 ARG A N 1
ATOM 908 C CA . ARG A 1 119 ? -28.642 3.998 61.997 1.00 49.59 119 ARG A CA 1
ATOM 909 C C . ARG A 1 119 ? -29.670 3.031 61.386 1.00 49.59 119 ARG A C 1
ATOM 911 O O . ARG A 1 119 ? -29.541 2.712 60.209 1.00 49.59 119 ARG A O 1
ATOM 918 N N . PRO A 1 120 ? -30.721 2.597 62.114 1.00 48.91 120 PRO A N 1
ATOM 919 C CA . PRO A 1 120 ? -31.713 1.635 61.611 1.00 48.91 120 PRO A CA 1
ATOM 920 C C . PRO A 1 120 ? -32.708 2.220 60.592 1.00 48.91 120 PRO A C 1
ATOM 922 O O . PRO A 1 120 ? -33.761 1.636 60.364 1.00 48.91 120 PRO A O 1
ATOM 925 N N . ASN A 1 121 ? -32.432 3.394 60.018 1.00 45.84 121 ASN A N 1
ATOM 926 C CA . ASN A 1 121 ? -33.426 4.174 59.283 1.00 45.84 121 ASN A CA 1
ATOM 927 C C . ASN A 1 121 ? -32.871 4.712 57.957 1.00 45.84 121 ASN A C 1
ATOM 929 O O . ASN A 1 121 ? -32.885 5.917 57.707 1.00 45.84 121 ASN A O 1
ATOM 933 N N . HIS A 1 122 ? -32.345 3.814 57.123 1.00 51.75 122 HIS A N 1
ATOM 934 C CA . HIS A 1 122 ? -32.267 4.069 55.687 1.00 51.75 122 HIS A CA 1
ATOM 935 C C . HIS A 1 122 ? -33.578 3.577 55.060 1.00 51.75 122 HIS A C 1
ATOM 937 O O . HIS A 1 122 ? -33.935 2.416 55.277 1.00 51.75 122 HIS A O 1
ATOM 943 N N . PRO A 1 123 ? -34.324 4.425 54.329 1.00 57.00 123 PRO A N 1
ATOM 944 C CA . PRO A 1 123 ? -35.500 3.965 53.603 1.00 57.00 123 PRO A CA 1
ATOM 945 C C . PRO A 1 123 ? -35.083 2.865 52.607 1.00 57.00 123 PRO A C 1
ATOM 947 O O . PRO A 1 123 ? -33.978 2.938 52.060 1.00 57.00 123 PRO A O 1
ATOM 950 N N . PRO A 1 124 ? -35.934 1.851 52.355 1.00 57.97 124 PRO A N 1
ATOM 951 C CA . PRO A 1 124 ? -35.620 0.727 51.460 1.00 57.97 124 PRO A CA 1
ATOM 952 C C . PRO A 1 124 ? -35.137 1.173 50.067 1.00 57.97 124 PRO A C 1
ATOM 954 O O . PRO A 1 124 ? -34.296 0.506 49.463 1.00 57.97 124 PRO A O 1
ATOM 957 N N . SER A 1 125 ? -35.547 2.370 49.637 1.00 62.28 125 SER A N 1
ATOM 958 C CA . SER A 1 125 ? -35.123 3.005 48.390 1.00 62.28 125 SER A CA 1
ATOM 959 C C . SER A 1 125 ? -33.606 3.176 48.253 1.00 62.28 125 SER A C 1
ATOM 961 O O . SER A 1 125 ? -33.075 2.993 47.167 1.00 62.28 125 SER A O 1
ATOM 963 N N . SER A 1 126 ? -32.857 3.455 49.329 1.00 68.38 126 SER A N 1
ATOM 964 C CA . SER A 1 126 ? -31.414 3.739 49.219 1.00 68.38 126 SER A CA 1
ATOM 965 C C . SER A 1 126 ? -30.583 2.525 48.790 1.00 68.38 126 SER A C 1
ATOM 967 O O . SER A 1 126 ? -29.553 2.683 48.134 1.00 68.38 126 SER A O 1
ATOM 969 N N . ARG A 1 127 ? -31.016 1.312 49.162 1.00 72.69 127 ARG A N 1
ATOM 970 C CA . ARG A 1 127 ? -30.332 0.063 48.797 1.00 72.69 127 ARG A CA 1
ATOM 971 C C . ARG A 1 127 ? -30.706 -0.380 47.387 1.00 72.69 127 ARG A C 1
ATOM 973 O O . ARG A 1 127 ? -29.834 -0.781 46.622 1.00 72.69 127 ARG A O 1
ATOM 980 N N . GLU A 1 128 ? -31.985 -0.274 47.050 1.00 76.62 128 GLU A N 1
ATOM 981 C CA . GLU A 1 128 ? -32.507 -0.576 45.715 1.00 76.62 128 GLU A CA 1
ATOM 982 C C . GLU A 1 128 ? -31.911 0.372 44.662 1.00 76.62 128 GLU A C 1
ATOM 984 O O . GLU A 1 128 ? -31.421 -0.092 43.636 1.00 76.62 128 GLU A O 1
ATOM 989 N N . ASP A 1 129 ? -31.797 1.670 44.960 1.00 76.94 129 ASP A N 1
ATOM 990 C CA . ASP A 1 129 ? -31.145 2.658 44.089 1.00 76.94 129 ASP A CA 1
ATOM 991 C C . ASP A 1 129 ? -29.651 2.374 43.861 1.00 76.94 129 ASP A C 1
ATOM 993 O O . ASP A 1 129 ? -29.078 2.764 42.839 1.00 76.94 129 ASP A O 1
ATOM 997 N N . PHE A 1 130 ? -28.970 1.752 44.828 1.00 78.62 130 PHE A N 1
ATOM 998 C CA . PHE A 1 130 ? -27.567 1.364 44.674 1.00 78.62 130 PHE A CA 1
ATOM 999 C C . PHE A 1 130 ? -27.439 0.134 43.771 1.00 78.62 130 PHE A C 1
ATOM 1001 O O . PHE A 1 130 ? -26.640 0.147 42.839 1.00 78.62 130 PHE A O 1
ATOM 1008 N N . ALA A 1 131 ? -28.293 -0.872 43.977 1.00 82.44 131 ALA A N 1
ATOM 1009 C CA . ALA A 1 131 ? -28.341 -2.072 43.146 1.00 82.44 131 ALA A CA 1
ATOM 1010 C C . ALA A 1 131 ? -28.723 -1.762 41.687 1.00 82.44 131 ALA A C 1
ATOM 1012 O O . ALA A 1 131 ? -28.141 -2.324 40.764 1.00 82.44 131 ALA A O 1
ATOM 1013 N N . LEU A 1 132 ? -29.655 -0.829 41.459 1.00 82.06 132 LEU A N 1
ATOM 1014 C CA . LEU A 1 132 ? -30.040 -0.394 40.112 1.00 82.06 132 LEU A CA 1
ATOM 1015 C C . LEU A 1 132 ? -28.896 0.330 39.394 1.00 82.06 132 LEU A C 1
ATOM 1017 O O . LEU A 1 132 ? -28.660 0.096 38.206 1.00 82.06 132 LEU A O 1
ATOM 1021 N N . ARG A 1 133 ? -28.161 1.189 40.110 1.00 78.44 133 ARG A N 1
ATOM 1022 C CA . ARG A 1 133 ? -26.978 1.870 39.566 1.00 78.44 133 ARG A CA 1
ATOM 1023 C C . ARG A 1 133 ? -25.851 0.899 39.260 1.00 78.44 133 ARG A C 1
ATOM 1025 O O . ARG A 1 133 ? -25.261 1.009 38.193 1.00 78.44 133 ARG A O 1
ATOM 1032 N N . GLU A 1 134 ? -25.581 -0.045 40.156 1.00 77.00 134 GLU A N 1
ATOM 1033 C CA . GLU A 1 134 ? -24.578 -1.088 39.943 1.00 77.00 134 GLU A CA 1
ATOM 1034 C C . GLU A 1 134 ? -24.942 -1.955 38.735 1.00 77.00 134 GLU A C 1
ATOM 1036 O O . GLU A 1 134 ? -24.120 -2.136 37.845 1.00 77.00 134 GLU A O 1
ATOM 1041 N N . HIS A 1 135 ? -26.196 -2.397 38.631 1.00 81.00 135 HIS A N 1
ATOM 1042 C CA . HIS A 1 135 ? -26.681 -3.150 37.477 1.00 81.00 135 HIS A CA 1
ATOM 1043 C C . HIS A 1 135 ? -26.540 -2.362 36.166 1.00 81.00 135 HIS A C 1
ATOM 1045 O O . HIS A 1 135 ? -26.038 -2.887 35.176 1.00 81.00 135 HIS A O 1
ATOM 1051 N N . THR A 1 136 ? -26.930 -1.084 36.163 1.00 77.94 136 THR A N 1
ATOM 1052 C CA . THR A 1 136 ? -26.797 -0.205 34.987 1.00 77.94 136 THR A CA 1
ATOM 1053 C C . THR A 1 136 ? -25.332 -0.010 34.605 1.00 77.94 136 THR A C 1
ATOM 1055 O O . THR A 1 136 ? -24.979 -0.080 33.433 1.00 77.94 136 THR A O 1
ATOM 1058 N N . PHE A 1 137 ? -24.466 0.195 35.596 1.00 79.19 137 PHE A N 1
ATOM 1059 C CA . PHE A 1 137 ? -23.031 0.331 35.393 1.00 79.19 137 PHE A CA 1
ATOM 1060 C C . PHE A 1 137 ? -22.411 -0.949 34.821 1.00 79.19 137 PHE A C 1
ATOM 1062 O O . PHE A 1 137 ? -21.601 -0.870 33.901 1.00 79.19 137 PHE A O 1
ATOM 1069 N N . LEU A 1 138 ? -22.808 -2.121 35.322 1.00 78.62 138 LEU A N 1
ATOM 1070 C CA . LEU A 1 138 ? -22.334 -3.407 34.813 1.00 78.62 138 LEU A CA 1
ATOM 1071 C C . LEU A 1 138 ? -22.755 -3.622 33.357 1.00 78.62 138 LEU A C 1
ATOM 1073 O O . LEU A 1 138 ? -21.912 -3.987 32.542 1.00 78.62 138 LEU A O 1
ATOM 1077 N N . GLN A 1 139 ? -24.012 -3.327 33.012 1.00 80.75 139 GLN A N 1
ATOM 1078 C CA . GLN A 1 139 ? -24.498 -3.442 31.633 1.00 80.75 139 GLN A CA 1
ATOM 1079 C C . GLN A 1 139 ? -23.798 -2.468 30.678 1.00 80.75 139 GLN A C 1
ATOM 1081 O O . GLN A 1 139 ? -23.390 -2.852 29.582 1.00 80.75 139 GLN A O 1
ATOM 1086 N N . GLU A 1 140 ? -23.610 -1.216 31.096 1.00 74.38 140 GLU A N 1
ATOM 1087 C CA . GLU A 1 140 ? -22.889 -0.221 30.298 1.00 74.38 140 GLU A CA 1
ATOM 1088 C C . GLU A 1 140 ? -21.412 -0.603 30.126 1.00 74.38 140 GLU A C 1
ATOM 1090 O O . GLU A 1 140 ? -20.838 -0.458 29.042 1.00 74.38 140 GLU A O 1
ATOM 1095 N N . SER A 1 141 ? -20.794 -1.142 31.181 1.00 72.75 141 SER A N 1
ATOM 1096 C CA . SER A 1 141 ? -19.412 -1.609 31.130 1.00 72.75 141 SER A CA 1
ATOM 1097 C C . SER A 1 141 ? -19.252 -2.826 30.222 1.00 72.75 141 SER A C 1
ATOM 1099 O O . SER A 1 141 ? -18.252 -2.905 29.512 1.00 72.75 141 SER A O 1
ATOM 1101 N N . GLU A 1 142 ? -20.194 -3.769 30.235 1.00 74.06 142 GLU A N 1
ATOM 1102 C CA . GLU A 1 142 ? -20.189 -4.942 29.355 1.00 74.06 142 GLU A CA 1
ATOM 1103 C C . GLU A 1 142 ? -20.266 -4.509 27.885 1.00 74.06 142 GLU A C 1
ATOM 1105 O O . GLU A 1 142 ? -19.387 -4.849 27.091 1.00 74.06 142 GLU A O 1
ATOM 1110 N N . ASN A 1 143 ? -21.224 -3.638 27.555 1.00 74.06 143 ASN A N 1
ATOM 1111 C CA . ASN A 1 143 ? -21.369 -3.074 26.213 1.00 74.06 143 ASN A CA 1
ATOM 1112 C C . ASN A 1 143 ? -20.108 -2.308 25.768 1.00 74.06 143 ASN A C 1
ATOM 1114 O O . ASN A 1 143 ? -19.638 -2.456 24.639 1.00 74.06 143 ASN A O 1
ATOM 1118 N N . SER A 1 144 ? -19.509 -1.525 26.669 1.00 67.69 144 SER A N 1
ATOM 1119 C CA . SER A 1 144 ? -18.262 -0.804 26.392 1.00 67.69 144 SER A CA 1
ATOM 1120 C C . SER A 1 144 ? -17.096 -1.758 26.107 1.00 67.69 144 SER A C 1
ATOM 1122 O O . SER A 1 144 ? -16.342 -1.547 25.156 1.00 67.69 144 SER A O 1
ATOM 1124 N N . ILE A 1 145 ? -16.936 -2.825 26.899 1.00 85.19 145 ILE A N 1
ATOM 1125 C CA . ILE A 1 145 ? -15.881 -3.832 26.705 1.00 85.19 145 ILE A CA 1
ATOM 1126 C C . ILE A 1 145 ? -16.054 -4.539 25.359 1.00 85.19 145 ILE A C 1
ATOM 1128 O O . ILE A 1 145 ? -15.079 -4.674 24.614 1.00 85.19 145 ILE A O 1
ATOM 1132 N N . ASP A 1 146 ? -17.277 -4.926 25.010 1.00 84.06 146 ASP A N 1
ATOM 1133 C CA . ASP A 1 146 ? -17.571 -5.566 23.729 1.00 84.06 146 ASP A CA 1
ATOM 1134 C C . ASP A 1 146 ? -17.245 -4.651 22.542 1.00 84.06 146 ASP A C 1
ATOM 1136 O O . ASP A 1 146 ? -16.630 -5.093 21.562 1.00 84.06 146 ASP A O 1
ATOM 1140 N N . GLN A 1 147 ? -17.550 -3.354 22.650 1.00 74.06 147 GLN A N 1
ATOM 1141 C CA . GLN A 1 147 ? -17.156 -2.354 21.655 1.00 74.06 147 GLN A CA 1
ATOM 1142 C C . GLN A 1 147 ? -15.632 -2.227 21.537 1.00 74.06 147 GLN A C 1
ATOM 1144 O O . GLN A 1 147 ? -15.102 -2.217 20.421 1.00 74.06 147 GLN A O 1
ATOM 1149 N N . TYR A 1 148 ? -14.898 -2.198 22.653 1.00 74.81 148 TYR A N 1
ATOM 1150 C CA . TYR A 1 148 ? -13.433 -2.159 22.625 1.00 74.81 148 TYR A CA 1
ATOM 1151 C C . TYR A 1 148 ? -12.825 -3.425 22.012 1.00 74.81 148 TYR A C 1
ATOM 1153 O O . TYR A 1 148 ? -11.852 -3.336 21.259 1.00 74.81 148 TYR A O 1
ATOM 1161 N N . ILE A 1 149 ? -13.400 -4.602 22.272 1.00 83.94 149 ILE A N 1
ATOM 1162 C CA . ILE A 1 149 ? -12.958 -5.866 21.670 1.00 83.94 149 ILE A CA 1
ATOM 1163 C C . ILE A 1 149 ? -13.212 -5.856 20.159 1.00 83.94 149 ILE A C 1
ATOM 1165 O O . ILE A 1 149 ? -12.328 -6.235 19.382 1.00 83.94 149 ILE A O 1
ATOM 1169 N N . ALA A 1 150 ? -14.390 -5.405 19.723 1.00 74.94 150 ALA A N 1
ATOM 1170 C CA . ALA A 1 150 ? -14.719 -5.269 18.308 1.00 74.94 150 ALA A CA 1
ATOM 1171 C C . ALA A 1 150 ? -13.766 -4.287 17.604 1.00 74.94 150 ALA A C 1
ATOM 1173 O O . ALA A 1 150 ? -13.201 -4.614 16.554 1.00 74.94 150 ALA A O 1
ATOM 1174 N N . HIS A 1 151 ? -13.504 -3.135 18.225 1.00 76.12 151 HIS A N 1
ATOM 1175 C CA . HIS A 1 151 ? -12.557 -2.142 17.729 1.00 76.12 151 HIS A CA 1
ATOM 1176 C C . HIS A 1 151 ? -11.131 -2.707 17.643 1.00 76.12 151 HIS A C 1
ATOM 1178 O O . HIS A 1 151 ? -10.476 -2.597 16.605 1.00 76.12 151 HIS A O 1
ATOM 1184 N N . GLY A 1 152 ? -10.663 -3.399 18.686 1.00 77.44 152 GLY A N 1
ATOM 1185 C CA . GLY A 1 152 ? -9.349 -4.044 18.708 1.00 77.44 152 GLY A CA 1
ATOM 1186 C C . GLY A 1 152 ? -9.177 -5.072 17.586 1.00 77.44 152 GLY A C 1
ATOM 1187 O O . GLY A 1 152 ? -8.160 -5.069 16.888 1.00 77.44 152 GLY A O 1
ATOM 1188 N N . ARG A 1 153 ? -10.196 -5.906 17.338 1.00 82.81 153 ARG A N 1
ATOM 1189 C CA . ARG A 1 153 ? -10.205 -6.870 16.221 1.00 82.81 153 ARG A CA 1
ATOM 1190 C C . ARG A 1 153 ? -10.137 -6.172 14.860 1.00 82.81 153 ARG A C 1
ATOM 1192 O O . ARG A 1 153 ? -9.362 -6.594 14.001 1.00 82.81 153 ARG A O 1
ATOM 1199 N N . ALA A 1 154 ? -10.899 -5.096 14.669 1.00 75.19 154 ALA A N 1
ATOM 1200 C CA . ALA A 1 154 ? -10.913 -4.333 13.422 1.00 75.19 154 ALA A CA 1
ATOM 1201 C C . ALA A 1 154 ? -9.567 -3.642 13.140 1.00 75.19 154 ALA A C 1
ATOM 1203 O O . ALA A 1 154 ? -9.057 -3.708 12.017 1.00 75.19 154 ALA A O 1
ATOM 1204 N N . VAL A 1 155 ? -8.956 -3.028 14.161 1.00 81.38 155 VAL A N 1
ATOM 1205 C CA . VAL A 1 155 ? -7.637 -2.385 14.054 1.00 81.38 155 VAL A CA 1
ATOM 1206 C C . VAL A 1 155 ? -6.560 -3.408 13.695 1.00 81.38 155 VAL A C 1
ATOM 1208 O O . VAL A 1 155 ? -5.777 -3.165 12.776 1.00 81.38 155 VAL A O 1
ATOM 1211 N N . LEU A 1 156 ? -6.540 -4.569 14.358 1.00 84.44 156 LEU A N 1
ATOM 1212 C CA . LEU A 1 156 ? -5.584 -5.638 14.057 1.00 84.44 156 LEU A CA 1
ATOM 1213 C C . LEU A 1 156 ? -5.746 -6.175 12.629 1.00 84.44 156 LEU A C 1
ATOM 1215 O O . LEU A 1 156 ? -4.745 -6.378 11.943 1.00 84.44 156 LEU A O 1
ATOM 1219 N N . GLY A 1 157 ? -6.984 -6.353 12.155 1.00 83.00 157 GLY A N 1
ATOM 1220 C CA . GLY A 1 157 ? -7.259 -6.767 10.776 1.00 83.00 157 GLY A CA 1
ATOM 1221 C C . GLY A 1 157 ? -6.693 -5.786 9.745 1.00 83.00 157 GLY A C 1
ATOM 1222 O O . GLY A 1 157 ? -5.950 -6.188 8.848 1.00 83.00 157 GLY A O 1
ATOM 1223 N N . ASN A 1 158 ? -6.954 -4.489 9.934 1.00 82.31 158 ASN A N 1
ATOM 1224 C CA . ASN A 1 158 ? -6.412 -3.423 9.085 1.00 82.31 158 ASN A CA 1
ATOM 1225 C C . ASN A 1 158 ? -4.871 -3.426 9.090 1.00 82.31 158 ASN A C 1
ATOM 1227 O O . ASN A 1 158 ? -4.218 -3.274 8.059 1.00 82.31 158 ASN A O 1
ATOM 1231 N N . LEU A 1 159 ? -4.269 -3.671 10.254 1.00 83.38 159 LEU A N 1
ATOM 1232 C CA . LEU A 1 159 ? -2.820 -3.715 10.404 1.00 83.38 159 LEU A CA 1
ATOM 1233 C C . LEU A 1 159 ? -2.168 -4.866 9.634 1.00 83.38 159 LEU A C 1
ATOM 1235 O O . LEU A 1 159 ? -1.130 -4.693 8.988 1.00 83.38 159 LEU A O 1
ATOM 1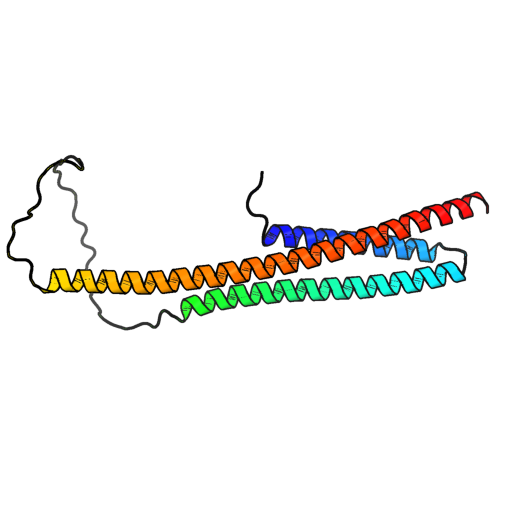239 N N . VAL A 1 160 ? -2.782 -6.047 9.694 1.00 85.62 160 VAL A N 1
ATOM 1240 C CA . VAL A 1 160 ? -2.326 -7.231 8.961 1.00 85.62 160 VAL A CA 1
ATOM 1241 C C . VAL A 1 160 ? -2.399 -6.989 7.453 1.00 85.62 160 VAL A C 1
ATOM 1243 O O . VAL A 1 160 ? -1.442 -7.304 6.741 1.00 85.62 160 VAL A O 1
ATOM 1246 N N . GLU A 1 161 ? -3.479 -6.374 6.972 1.00 84.00 161 GLU A N 1
ATOM 1247 C CA . GLU A 1 161 ? -3.643 -6.019 5.562 1.00 84.00 161 GLU A CA 1
ATOM 1248 C C . GLU A 1 161 ? -2.582 -5.010 5.096 1.00 84.00 161 GLU A C 1
ATOM 1250 O O . GLU A 1 161 ? -1.865 -5.266 4.123 1.00 84.00 161 GLU A O 1
ATOM 1255 N N . GLN A 1 162 ? -2.404 -3.902 5.826 1.00 83.75 162 GLN A N 1
ATOM 1256 C CA . GLN A 1 162 ? -1.398 -2.885 5.501 1.00 83.75 162 GLN A CA 1
ATOM 1257 C C . GLN A 1 162 ? 0.024 -3.466 5.498 1.00 83.75 162 GLN A C 1
ATOM 1259 O O . GLN A 1 162 ? 0.824 -3.168 4.607 1.00 83.75 162 GLN A O 1
ATOM 1264 N N . LYS A 1 163 ? 0.344 -4.356 6.446 1.00 86.19 163 LYS A N 1
ATOM 1265 C CA . LYS A 1 163 ? 1.623 -5.080 6.474 1.00 86.19 163 LYS A CA 1
ATOM 1266 C C . LYS A 1 163 ? 1.789 -5.992 5.255 1.00 86.19 163 LYS A C 1
ATOM 1268 O O . LYS A 1 163 ? 2.882 -6.062 4.686 1.00 86.19 163 LYS A O 1
ATOM 1273 N N . GLY A 1 164 ? 0.725 -6.684 4.845 1.00 86.44 164 GLY A N 1
ATOM 1274 C CA . GLY A 1 164 ? 0.697 -7.489 3.624 1.00 86.44 164 GLY A CA 1
ATOM 1275 C C . GLY A 1 164 ? 1.002 -6.647 2.385 1.00 86.44 164 GLY A C 1
ATOM 1276 O O . GLY A 1 164 ? 1.874 -7.007 1.587 1.00 86.44 164 GLY A O 1
ATOM 1277 N N . MET A 1 165 ? 0.366 -5.478 2.283 1.00 84.31 165 MET A N 1
ATOM 1278 C CA . MET A 1 165 ? 0.612 -4.511 1.218 1.00 84.31 165 MET A CA 1
ATOM 1279 C C . MET A 1 165 ? 2.069 -4.030 1.211 1.00 84.31 165 MET A C 1
ATOM 1281 O O . MET A 1 165 ? 2.734 -4.117 0.178 1.00 84.31 165 MET A O 1
ATOM 1285 N N . LEU A 1 166 ? 2.599 -3.586 2.355 1.00 87.31 166 LEU A N 1
ATOM 1286 C CA . LEU A 1 166 ? 3.975 -3.095 2.465 1.00 87.31 166 LEU A CA 1
ATOM 1287 C C . LEU A 1 166 ? 4.997 -4.169 2.066 1.00 87.31 166 LEU A C 1
ATOM 1289 O O . LEU A 1 166 ? 5.944 -3.890 1.328 1.00 87.31 166 LEU A O 1
ATOM 1293 N N . LYS A 1 167 ? 4.790 -5.418 2.501 1.00 91.06 167 LYS A N 1
ATOM 1294 C CA . LYS A 1 167 ? 5.645 -6.550 2.119 1.00 91.06 167 LYS A CA 1
ATOM 1295 C C . LYS A 1 167 ? 5.599 -6.806 0.610 1.00 91.06 167 LYS A C 1
ATOM 1297 O O . LYS A 1 167 ? 6.647 -7.043 0.006 1.00 91.06 167 LYS A O 1
ATOM 1302 N N . GLY A 1 168 ? 4.413 -6.737 0.003 1.00 88.00 168 GLY A N 1
ATOM 1303 C CA . GLY A 1 168 ? 4.231 -6.862 -1.443 1.00 88.00 168 GLY A CA 1
ATOM 1304 C C . GLY A 1 168 ? 4.972 -5.769 -2.216 1.00 88.00 168 GLY A C 1
ATOM 1305 O O . GLY A 1 168 ? 5.764 -6.079 -3.105 1.00 88.00 168 GLY A O 1
ATOM 1306 N N . THR A 1 169 ? 4.786 -4.505 -1.828 1.00 87.94 169 THR A N 1
ATOM 1307 C CA . THR A 1 169 ? 5.476 -3.355 -2.433 1.00 87.94 169 THR A CA 1
ATOM 1308 C C . THR A 1 169 ? 6.991 -3.468 -2.283 1.00 87.94 169 THR A C 1
ATOM 1310 O O . THR A 1 169 ? 7.715 -3.278 -3.257 1.00 87.94 169 THR A O 1
ATOM 1313 N N . LYS A 1 170 ? 7.488 -3.853 -1.098 1.00 88.56 170 LYS A N 1
ATOM 1314 C CA . LYS A 1 170 ? 8.923 -4.064 -0.850 1.00 88.56 170 LYS A CA 1
ATOM 1315 C C . LYS A 1 170 ? 9.512 -5.136 -1.766 1.00 88.56 170 LYS A C 1
ATOM 1317 O O . LYS A 1 170 ? 10.577 -4.921 -2.336 1.00 88.56 170 LYS A O 1
ATOM 1322 N N . ARG A 1 171 ? 8.841 -6.284 -1.913 1.00 91.31 171 ARG A N 1
ATOM 1323 C CA . ARG A 1 171 ? 9.305 -7.361 -2.801 1.00 91.31 171 ARG A CA 1
ATOM 1324 C C . ARG A 1 171 ? 9.401 -6.875 -4.247 1.00 91.31 171 ARG A C 1
ATOM 1326 O O . ARG A 1 171 ? 10.441 -7.040 -4.867 1.00 91.31 171 ARG A O 1
ATOM 1333 N N . ARG A 1 172 ? 8.364 -6.187 -4.730 1.00 85.00 172 ARG A N 1
ATOM 1334 C CA . ARG A 1 172 ? 8.342 -5.612 -6.084 1.00 85.00 172 ARG A CA 1
ATOM 1335 C C . ARG A 1 172 ? 9.449 -4.580 -6.295 1.00 85.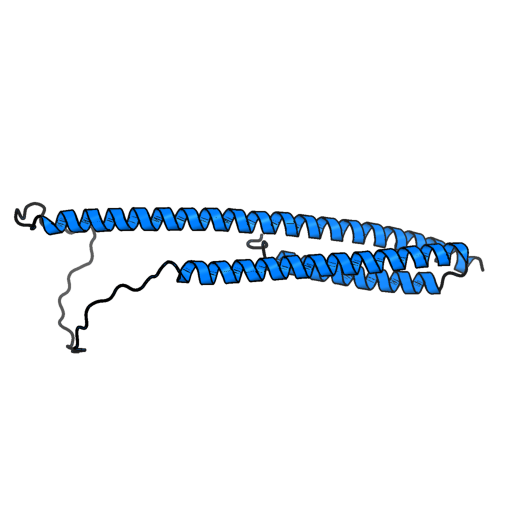00 172 ARG A C 1
ATOM 1337 O O . ARG A 1 172 ? 10.085 -4.585 -7.342 1.00 85.00 172 ARG A O 1
ATOM 1344 N N . LEU A 1 173 ? 9.708 -3.726 -5.301 1.00 88.75 173 LEU A N 1
ATOM 1345 C CA . LEU A 1 173 ? 10.805 -2.758 -5.348 1.00 88.75 173 LEU A CA 1
ATOM 1346 C C . LEU A 1 173 ? 12.161 -3.460 -5.498 1.00 88.75 173 LEU A C 1
ATOM 1348 O O . LEU A 1 173 ? 12.960 -3.052 -6.334 1.00 88.75 173 LEU A O 1
ATOM 1352 N N . LEU A 1 174 ? 12.404 -4.524 -4.727 1.00 91.12 174 LEU A N 1
ATOM 1353 C CA . LEU A 1 174 ? 13.634 -5.316 -4.825 1.00 91.12 174 LEU A CA 1
ATOM 1354 C C . LEU A 1 174 ? 13.764 -6.008 -6.188 1.00 91.12 174 LEU A C 1
ATOM 1356 O O . LEU A 1 174 ? 14.831 -5.955 -6.791 1.00 91.12 174 LEU A O 1
ATOM 1360 N N . ASP A 1 175 ? 12.686 -6.604 -6.701 1.00 88.25 175 ASP A N 1
ATOM 1361 C CA . ASP A 1 175 ? 12.683 -7.272 -8.009 1.00 88.25 175 ASP A CA 1
ATOM 1362 C C . ASP A 1 175 ? 12.976 -6.281 -9.150 1.00 88.25 175 ASP A C 1
ATOM 1364 O O . ASP A 1 175 ? 13.736 -6.571 -10.084 1.00 88.25 175 ASP A O 1
ATOM 1368 N N . ALA A 1 176 ? 12.396 -5.082 -9.066 1.00 85.12 176 ALA A N 1
ATOM 1369 C CA . ALA A 1 176 ? 12.613 -4.018 -10.034 1.00 85.12 176 ALA A CA 1
ATOM 1370 C C . ALA A 1 176 ? 14.038 -3.437 -9.929 1.00 85.12 176 ALA A C 1
ATOM 1372 O O . ALA A 1 176 ? 14.701 -3.272 -10.952 1.00 85.12 176 ALA A O 1
ATOM 1373 N N . ALA A 1 177 ? 14.552 -3.232 -8.711 1.00 86.19 177 ALA A N 1
ATOM 1374 C CA . ALA A 1 177 ? 15.928 -2.796 -8.469 1.00 86.19 177 ALA A CA 1
ATOM 1375 C C . ALA A 1 177 ? 16.963 -3.814 -8.974 1.00 86.19 177 ALA A C 1
ATOM 1377 O O . ALA A 1 177 ? 17.941 -3.427 -9.607 1.00 86.19 177 ALA A O 1
ATOM 1378 N N . ASN A 1 178 ? 16.729 -5.112 -8.765 1.00 88.50 178 ASN A N 1
ATOM 1379 C CA . ASN A 1 178 ? 17.604 -6.167 -9.274 1.00 88.50 178 ASN A CA 1
ATOM 1380 C C . ASN A 1 178 ? 17.633 -6.173 -10.813 1.00 88.50 178 ASN A C 1
ATOM 1382 O O . ASN A 1 178 ? 18.692 -6.240 -11.432 1.00 88.50 178 ASN A O 1
ATOM 1386 N N . THR A 1 179 ? 16.469 -6.008 -11.449 1.00 84.56 179 THR A N 1
ATOM 1387 C CA . THR A 1 179 ? 16.382 -5.931 -12.917 1.00 84.56 179 THR A CA 1
ATOM 1388 C C . THR A 1 179 ? 17.125 -4.714 -13.475 1.00 84.56 179 THR A C 1
ATOM 1390 O O . THR A 1 179 ? 17.823 -4.826 -14.481 1.00 84.56 179 THR A O 1
ATOM 1393 N N . LEU A 1 180 ? 17.003 -3.561 -12.818 1.00 81.56 180 LEU A N 1
ATOM 1394 C CA . LEU A 1 180 ? 17.730 -2.343 -13.175 1.00 81.56 180 LEU A CA 1
ATOM 1395 C C . LEU A 1 180 ? 19.237 -2.481 -13.004 1.00 81.56 180 LEU A C 1
ATOM 1397 O O . LEU A 1 180 ? 19.977 -2.061 -13.885 1.00 81.56 180 LEU A O 1
ATOM 1401 N N . GLY A 1 181 ? 19.688 -3.080 -11.900 1.00 83.75 181 GLY A N 1
ATOM 1402 C CA . GLY A 1 181 ? 21.107 -3.319 -11.646 1.00 83.75 181 GLY A CA 1
ATOM 1403 C C . GLY A 1 181 ? 21.735 -4.163 -12.752 1.00 83.75 181 GLY A C 1
ATOM 1404 O O . GLY A 1 181 ? 22.712 -3.738 -13.367 1.00 83.75 181 GLY A O 1
ATOM 1405 N N . MET A 1 182 ? 21.098 -5.291 -13.077 1.00 83.25 182 MET A N 1
ATOM 1406 C CA . MET A 1 182 ? 21.527 -6.165 -14.173 1.00 83.25 182 MET A CA 1
ATOM 1407 C C . MET A 1 182 ? 21.492 -5.437 -15.524 1.00 83.25 182 MET A C 1
ATOM 1409 O O . MET A 1 182 ? 22.450 -5.505 -16.287 1.00 83.25 182 MET A O 1
ATOM 1413 N N . SER A 1 183 ? 20.421 -4.688 -15.814 1.00 76.62 183 SER A N 1
ATOM 1414 C CA . SER A 1 183 ? 20.306 -3.913 -17.056 1.00 76.62 183 SER A CA 1
ATOM 1415 C C . SER A 1 183 ? 21.406 -2.852 -17.168 1.00 76.62 183 SER A C 1
ATOM 1417 O O . SER A 1 183 ? 22.036 -2.735 -18.217 1.00 76.62 183 SER A O 1
ATOM 1419 N N . ARG A 1 184 ? 21.712 -2.134 -16.082 1.00 82.62 184 ARG A N 1
ATOM 1420 C CA . ARG A 1 184 ? 22.756 -1.102 -16.037 1.00 82.62 184 ARG A CA 1
ATOM 1421 C C . ARG A 1 184 ? 24.146 -1.690 -16.259 1.00 82.62 184 ARG A C 1
ATOM 1423 O O . ARG A 1 184 ? 24.951 -1.085 -16.963 1.00 82.62 184 ARG A O 1
ATOM 1430 N N . GLU A 1 185 ? 24.420 -2.864 -15.696 1.00 84.12 185 GLU A N 1
ATOM 1431 C CA . GLU A 1 185 ? 25.670 -3.585 -15.936 1.00 84.12 185 GLU A CA 1
ATOM 1432 C C . GLU A 1 185 ? 25.795 -4.024 -17.401 1.00 84.12 185 GLU A C 1
ATOM 1434 O O . GLU A 1 185 ? 26.828 -3.771 -18.024 1.00 84.12 185 GLU A O 1
ATOM 1439 N N . THR A 1 186 ? 24.733 -4.602 -17.979 1.00 81.94 186 THR A N 1
ATOM 1440 C CA . THR A 1 186 ? 24.736 -5.024 -19.390 1.00 81.94 186 THR A CA 1
ATOM 1441 C C . THR A 1 186 ? 24.910 -3.848 -20.351 1.00 81.94 186 THR A C 1
ATOM 1443 O O . THR A 1 186 ? 25.736 -3.928 -21.257 1.00 81.94 186 THR A O 1
ATOM 1446 N N . ILE A 1 187 ? 24.215 -2.730 -20.116 1.00 76.62 187 ILE A N 1
ATOM 1447 C CA . ILE A 1 187 ? 24.320 -1.518 -20.938 1.00 76.62 187 ILE A CA 1
ATOM 1448 C C . ILE A 1 187 ? 25.731 -0.939 -20.849 1.00 76.62 187 ILE A C 1
ATOM 1450 O O . ILE A 1 187 ? 26.358 -0.697 -21.875 1.00 76.62 187 ILE A O 1
ATOM 1454 N N . GLY A 1 188 ? 26.273 -0.782 -19.637 1.00 81.25 188 GLY A N 1
ATOM 1455 C CA . GLY A 1 188 ? 27.619 -0.232 -19.463 1.00 81.25 188 GLY A CA 1
ATOM 1456 C C . GLY A 1 188 ? 28.712 -1.124 -20.058 1.00 81.25 188 GLY A C 1
ATOM 1457 O O . GLY A 1 188 ? 29.771 -0.640 -20.449 1.00 81.25 188 GLY A O 1
ATOM 1458 N N . TRP A 1 189 ? 28.483 -2.435 -20.138 1.00 85.56 189 TRP A N 1
ATOM 1459 C CA . TRP A 1 189 ? 29.386 -3.353 -20.823 1.00 85.56 189 TRP A CA 1
ATOM 1460 C C . TRP A 1 189 ? 29.336 -3.199 -22.345 1.00 85.56 189 TRP A C 1
ATOM 1462 O O . TRP A 1 189 ? 30.390 -3.271 -22.972 1.00 85.56 189 TRP A O 1
ATOM 1472 N N . VAL A 1 190 ? 28.155 -2.964 -22.926 1.00 78.69 190 VAL A N 1
ATOM 1473 C CA . VAL A 1 190 ? 27.993 -2.675 -24.361 1.00 78.69 190 VAL A CA 1
ATOM 1474 C C . VAL A 1 190 ? 28.625 -1.329 -24.711 1.00 78.69 190 VAL A C 1
ATOM 1476 O O . VAL A 1 190 ? 29.432 -1.281 -25.629 1.00 78.69 190 VAL A O 1
ATOM 1479 N N . GLU A 1 191 ? 28.355 -0.280 -23.930 1.00 77.88 191 GLU A N 1
ATOM 1480 C CA . GLU A 1 191 ? 28.886 1.074 -24.154 1.00 77.88 191 GLU A CA 1
ATOM 1481 C C . GLU A 1 191 ? 30.420 1.132 -24.095 1.00 77.88 191 GLU A C 1
ATOM 1483 O O . GLU A 1 191 ? 31.041 1.907 -24.805 1.00 77.88 191 GLU A O 1
ATOM 1488 N N . ARG A 1 192 ? 31.065 0.277 -23.289 1.00 82.81 192 ARG A N 1
ATOM 1489 C CA . ARG A 1 192 ? 32.537 0.169 -23.266 1.00 82.81 192 ARG A CA 1
ATOM 1490 C C . ARG A 1 192 ? 33.136 -0.539 -24.485 1.00 82.81 192 ARG A C 1
ATOM 1492 O O . ARG A 1 192 ? 34.354 -0.531 -24.634 1.00 82.81 192 ARG A O 1
ATOM 1499 N N . ARG A 1 193 ? 32.324 -1.245 -25.272 1.00 78.31 193 ARG A N 1
ATOM 1500 C CA . ARG A 1 193 ? 32.770 -2.102 -26.386 1.00 78.31 193 ARG A CA 1
ATOM 1501 C C . ARG A 1 193 ? 32.431 -1.539 -27.760 1.00 78.31 193 ARG A C 1
ATOM 1503 O O . ARG A 1 193 ? 33.000 -2.016 -28.737 1.00 78.31 193 ARG A O 1
ATOM 1510 N N . THR A 1 194 ? 31.484 -0.612 -27.820 1.00 63.09 194 THR A N 1
ATOM 1511 C CA . THR A 1 194 ? 31.119 0.180 -29.000 1.00 63.09 194 THR A CA 1
ATOM 1512 C C . THR A 1 194 ? 31.888 1.485 -29.006 1.00 63.09 194 THR A C 1
ATOM 1514 O O . THR A 1 194 ? 32.428 1.832 -30.074 1.00 63.09 194 THR A O 1
#